Protein AF-A0A7C3VEF8-F1 (afdb_monomer)

Solvent-accessible surface area (backbone atoms only — not comparable to full-atom values): 11828 Å² total; per-residue (Å²): 108,75,68,55,57,49,52,70,58,58,68,42,79,54,63,68,60,53,25,54,52,27,56,77,71,70,40,66,62,45,80,49,62,40,80,77,42,79,51,74,49,79,49,73,51,82,49,105,64,39,42,39,45,33,40,38,15,41,20,32,33,41,37,33,32,29,31,25,88,79,65,41,75,78,43,76,54,70,12,70,10,73,28,77,49,79,39,52,38,42,88,89,49,60,62,87,70,73,89,68,85,58,35,54,61,50,3,42,50,42,9,51,51,51,34,52,53,51,48,52,64,52,55,73,68,52,82,66,70,40,40,27,65,38,55,60,92,60,38,34,31,29,67,39,7,56,79,68,74,49,51,71,71,42,52,27,37,27,28,41,67,52,60,74,36,59,42,90,87,78,68,43,73,80,45,57,42,71,44,78,23,32,33,28,30,27,72,43,65,47,78,86,84,24,52,21,19,32,25,37,56,77,41,77,78,47,87,74,47,60,69,16,37,32,27,70,51,129

Radius of gyration: 25.77 Å; Cα contacts (8 Å, |Δi|>4): 467; chains: 1; bounding box: 65×48×69 Å

Nearest PDB structures (foldseek):
  3w1e-assembly1_A  TM=5.561E-01  e=3.338E-09  Vibrio alginolyticus
  6lqh-assembly1_A  TM=5.426E-01  e=4.163E-04  Escherichia coli K-12
  7brm-assembly1_A  TM=5.726E-01  e=1.562E-03  Escherichia coli K-12
  6l7a-assembly1_A  TM=5.415E-01  e=1.650E-03  Escherichia coli O69:H11 str. 08-4661
  3bgh-assembly1_B  TM=5.540E-01  e=1.135E-02  Helicobacter pylori 26695

pLDDT: mean 81.32, std 12.14, range [45.53, 97.19]

Sequence (218 aa):
VMAEQKFQQQGMIDSATAVKLGQILGLEAIVVGAVTEFGVKKEGSDYLITQTKQQVAEVNVDIRVIDVQSGQVILADSGKGVTKSKKASFLGMGTKGGYDETLEGEALRAAIVKFVDNISNQLNKKPWSATIADASGDEIYLNAGSNSNIKEGLKLSCYSQGKEIRDPKSNLIIGYREEYLGDFEVVRYCGDSGDCSVARSISLKQTPRAGDICRLAK

Foldseek 3Di:
DVVVVVVVVVQWDPLLNVLVVCVVVVHQKDKTKHWPDWDKDWDWDDDPFKIKIKIKTKIKMWMFIAGSVQSDGPDTDMFIFIFMDMWMDGPNDTDPDDDDVCRRVRRVVNRVVRVVVVVVVVVVPDFDKWFFQFFDDQKTKTQAFVVNVDDFFFKKWWWAFAAFDADPPPRGRPGGDTDTFAMWTFHAADDDPGRMTMTGGPDGDDGDGGGIMIGGDD

Secondary structure (DSSP, 8-state):
-HHHHHHHHHTS--HHHHHHHHHHHT-SEEEEEEEEEEEEEEEEEEETTEEEEEEEEEEEEEEEEEETTT--EEEEEEEEEEEEEEEEEETTEE------TTHHHHHHHHHHHHHHHHHHHHHTTSPPEEEEEEEETTEEEES--GGGT--TT-EEEEEEEEEEEE-TTT--EEEEEEEEEEEEEEEEESSSSSS-EEEEEEEESS---TT-EEEE--

Mean predicted aligned error: 12.24 Å

Structure (mmCIF, N/CA/C/O backbone):
data_AF-A0A7C3VEF8-F1
#
_entry.id   AF-A0A7C3VEF8-F1
#
loop_
_atom_site.group_PDB
_atom_sit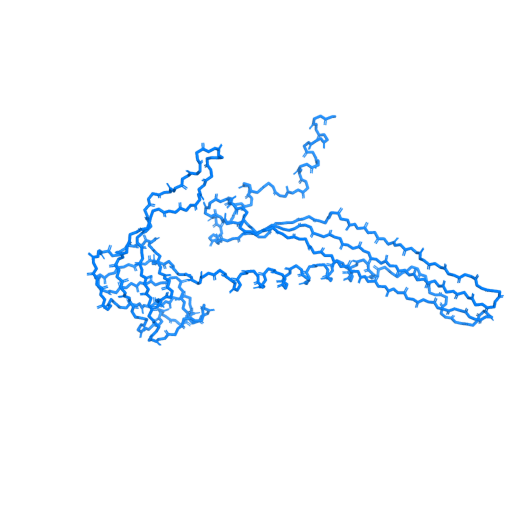e.id
_atom_site.type_symbol
_atom_site.label_atom_id
_atom_site.label_alt_id
_atom_site.label_comp_id
_atom_site.label_asym_id
_atom_site.label_entity_id
_atom_site.label_seq_id
_atom_site.pdbx_PDB_ins_code
_atom_site.Cartn_x
_atom_site.Cartn_y
_atom_site.Cartn_z
_atom_site.occupancy
_atom_site.B_iso_or_equiv
_atom_site.auth_seq_id
_atom_site.auth_comp_id
_atom_site.auth_asym_id
_atom_site.auth_atom_id
_atom_site.pdbx_PDB_model_num
ATOM 1 N N . VAL A 1 1 ? 1.135 29.935 -26.430 1.00 50.66 1 VAL A N 1
ATOM 2 C CA . VAL A 1 1 ? 1.770 30.154 -25.107 1.00 50.66 1 VAL A CA 1
ATOM 3 C C . VAL A 1 1 ? 0.996 29.546 -23.927 1.00 50.66 1 VAL A C 1
ATOM 5 O O . VAL A 1 1 ? 1.414 28.491 -23.477 1.00 50.66 1 VAL A O 1
ATOM 8 N N . MET A 1 2 ? -0.143 30.083 -23.442 1.00 50.28 2 MET A N 1
ATOM 9 C CA . MET A 1 2 ? -0.879 29.443 -22.313 1.00 50.28 2 MET A CA 1
ATOM 10 C C . MET A 1 2 ? -1.493 28.070 -22.654 1.00 50.28 2 MET A C 1
ATOM 12 O O . MET A 1 2 ? -1.578 27.196 -21.795 1.00 50.28 2 MET A O 1
ATOM 16 N N . ALA A 1 3 ? -1.908 27.859 -23.907 1.00 54.12 3 ALA A N 1
ATOM 17 C CA . ALA A 1 3 ? -2.425 26.567 -24.364 1.00 54.12 3 ALA A CA 1
ATOM 18 C C . ALA A 1 3 ? -1.329 25.481 -24.440 1.00 54.12 3 ALA A C 1
ATOM 20 O O . ALA A 1 3 ? -1.607 24.322 -24.157 1.00 54.12 3 ALA A O 1
ATOM 21 N N . GLU A 1 4 ? -0.076 25.855 -24.726 1.00 47.28 4 GLU A N 1
ATOM 22 C CA . GLU A 1 4 ? 1.077 24.935 -24.743 1.00 47.28 4 GLU A CA 1
ATOM 23 C C . GLU A 1 4 ? 1.578 24.610 -23.331 1.00 47.28 4 GLU A C 1
ATOM 25 O O . GLU A 1 4 ? 1.967 23.475 -23.070 1.00 47.28 4 GLU A O 1
ATOM 30 N N . GLN A 1 5 ? 1.484 25.555 -22.386 1.00 51.78 5 GLN A N 1
ATOM 31 C CA . GLN A 1 5 ? 1.729 25.266 -20.967 1.00 51.78 5 GLN A CA 1
ATOM 32 C C . GLN A 1 5 ? 0.684 24.302 -20.390 1.00 51.78 5 GLN A C 1
ATOM 34 O O . GLN A 1 5 ? 1.032 23.414 -19.613 1.00 51.78 5 GLN A O 1
ATOM 39 N N . LYS A 1 6 ? -0.582 24.417 -20.816 1.00 46.50 6 LYS A N 1
ATOM 40 C CA . LYS A 1 6 ? -1.618 23.422 -20.497 1.00 46.50 6 LYS A CA 1
ATOM 41 C C . LYS A 1 6 ? -1.335 22.066 -21.140 1.00 46.50 6 LYS A C 1
ATOM 43 O O . LYS A 1 6 ? -1.581 21.054 -20.501 1.00 46.50 6 LYS A O 1
ATOM 48 N N . PHE A 1 7 ? -0.780 22.031 -22.350 1.00 46.22 7 PHE A N 1
ATOM 49 C CA . PHE A 1 7 ? -0.461 20.780 -23.040 1.00 46.22 7 PHE A CA 1
ATOM 50 C C . PHE A 1 7 ? 0.696 20.014 -22.372 1.00 46.22 7 PHE A C 1
ATOM 52 O O . PHE A 1 7 ? 0.623 18.797 -22.234 1.00 46.22 7 PHE A O 1
ATOM 59 N N . GLN A 1 8 ? 1.712 20.717 -21.849 1.00 52.06 8 GLN A N 1
ATOM 60 C CA . GLN A 1 8 ? 2.758 20.092 -21.021 1.00 52.06 8 GLN A CA 1
ATOM 61 C C . GLN A 1 8 ? 2.223 19.554 -19.680 1.00 52.06 8 GLN A C 1
ATOM 63 O O . GLN A 1 8 ? 2.750 18.573 -19.166 1.00 52.06 8 GLN A O 1
ATOM 68 N N . GLN A 1 9 ? 1.155 20.146 -19.133 1.00 50.88 9 GLN A N 1
ATOM 69 C CA . GLN A 1 9 ? 0.473 19.638 -17.933 1.00 50.88 9 GLN A CA 1
ATOM 70 C C . GLN A 1 9 ? -0.528 18.502 -18.226 1.00 50.88 9 GLN A C 1
ATOM 72 O O . GLN A 1 9 ? -0.837 17.730 -17.326 1.00 50.88 9 GLN A O 1
ATOM 77 N N . GLN A 1 10 ? -1.017 18.371 -19.464 1.00 46.16 10 GLN A N 1
ATOM 78 C CA . GLN A 1 10 ? -2.036 17.390 -19.879 1.00 46.16 10 GLN A CA 1
ATOM 79 C C . GLN A 1 10 ? -1.488 15.990 -20.190 1.00 46.16 10 GLN A C 1
ATOM 81 O O . GLN A 1 10 ? -2.270 15.051 -20.313 1.00 46.16 10 GLN A O 1
ATOM 86 N N . GLY A 1 11 ? -0.164 15.829 -20.303 1.00 45.53 11 GLY A N 1
ATOM 87 C CA . GLY A 1 11 ? 0.472 14.509 -20.425 1.00 45.53 11 GLY A CA 1
ATOM 88 C C . GLY A 1 11 ? 0.417 13.678 -19.136 1.00 45.53 11 GLY A C 1
ATOM 89 O O . GLY A 1 11 ? 0.664 12.476 -19.163 1.00 45.53 11 GLY A O 1
ATOM 90 N N . MET A 1 12 ? 0.065 14.306 -18.012 1.00 53.81 12 MET A N 1
ATOM 91 C CA . MET A 1 12 ? -0.334 13.624 -16.790 1.00 53.81 12 MET A CA 1
ATOM 92 C C . MET A 1 12 ? -1.859 13.584 -16.775 1.00 53.81 12 MET A C 1
ATOM 94 O O . MET A 1 12 ? -2.502 14.625 -16.895 1.00 53.81 12 MET A O 1
ATOM 98 N N . ILE A 1 13 ? -2.449 12.398 -16.618 1.00 58.38 13 ILE A N 1
ATOM 99 C CA . ILE A 1 13 ? -3.854 12.298 -16.211 1.00 58.38 13 ILE A CA 1
ATOM 100 C C . ILE A 1 13 ? -4.014 13.221 -15.001 1.00 58.38 13 ILE A C 1
ATOM 102 O O . ILE A 1 13 ? -3.273 13.074 -14.028 1.00 58.38 13 ILE A O 1
ATOM 106 N N . ASP A 1 14 ? -4.926 14.193 -15.088 1.00 68.44 14 ASP A N 1
ATOM 107 C CA . ASP A 1 14 ? -5.214 15.098 -13.981 1.00 68.44 14 ASP A CA 1
ATOM 108 C C . ASP A 1 14 ? -5.519 14.250 -12.743 1.00 68.44 14 ASP A C 1
ATOM 110 O O . ASP A 1 14 ? -6.489 13.488 -12.722 1.00 68.44 14 ASP A O 1
ATOM 114 N N . SER A 1 15 ? -4.653 14.343 -11.733 1.00 66.75 15 SER A N 1
ATOM 115 C CA . SER A 1 15 ? -4.736 13.543 -10.514 1.00 66.75 15 SER A CA 1
ATOM 116 C C . SER A 1 15 ? -6.124 13.620 -9.881 1.00 66.75 15 SER A C 1
ATOM 118 O O . SER A 1 15 ? -6.596 12.626 -9.340 1.00 66.75 15 SER A O 1
ATOM 120 N N . ALA A 1 16 ? -6.818 14.758 -10.001 1.00 71.88 16 ALA A N 1
ATOM 121 C CA . ALA A 1 16 ? -8.182 14.909 -9.504 1.00 71.88 16 ALA A CA 1
ATOM 122 C C . ALA A 1 16 ? -9.195 14.051 -10.284 1.00 71.88 16 ALA A C 1
ATOM 124 O O . ALA A 1 16 ? -10.090 13.445 -9.693 1.00 71.88 16 ALA A O 1
ATOM 125 N N . THR A 1 17 ? -9.033 13.945 -11.603 1.00 78.31 17 THR A N 1
ATOM 126 C CA . THR A 1 17 ? -9.839 13.058 -12.450 1.00 78.31 17 THR A CA 1
ATOM 127 C C . THR A 1 17 ? -9.560 11.588 -12.136 1.00 78.31 17 THR A C 1
ATOM 129 O O . THR A 1 17 ? -10.504 10.811 -11.985 1.00 78.31 17 THR A O 1
ATOM 132 N N . ALA A 1 18 ? -8.287 11.212 -11.970 1.00 75.56 18 ALA A N 1
ATOM 133 C CA . ALA A 1 18 ? -7.907 9.861 -11.558 1.00 75.56 18 ALA A CA 1
ATOM 134 C C . ALA A 1 18 ? -8.536 9.502 -10.204 1.00 75.56 18 ALA A C 1
ATOM 136 O O . ALA A 1 18 ? -9.234 8.500 -10.105 1.00 75.56 18 ALA A O 1
ATOM 137 N N . VAL A 1 19 ? -8.382 10.360 -9.193 1.00 77.31 19 VAL A N 1
ATOM 138 C CA . VAL A 1 19 ? -8.973 10.178 -7.858 1.00 77.31 19 VAL A CA 1
ATOM 139 C C . VAL A 1 19 ? -10.487 9.993 -7.938 1.00 77.31 19 VAL A C 1
ATOM 141 O O . VAL A 1 19 ? -11.019 9.052 -7.357 1.00 77.31 19 VAL A O 1
ATOM 144 N N . LYS A 1 20 ? -11.192 10.818 -8.719 1.00 77.81 20 LYS A N 1
ATOM 145 C CA . LYS A 1 20 ? -12.646 10.693 -8.884 1.00 77.81 20 LYS A CA 1
ATOM 146 C C . LYS A 1 20 ? -13.054 9.357 -9.515 1.00 77.81 20 LYS A C 1
ATOM 148 O O . LYS A 1 20 ? -14.025 8.747 -9.075 1.00 77.81 20 LYS A O 1
ATOM 153 N N . LEU A 1 21 ? -12.314 8.891 -10.523 1.00 81.56 21 LEU A N 1
ATOM 154 C CA . LEU A 1 21 ? -12.526 7.564 -11.112 1.00 81.56 21 LEU A CA 1
ATOM 155 C C . LEU A 1 21 ? -12.233 6.450 -10.100 1.00 81.56 21 LEU A C 1
ATOM 157 O O . LEU A 1 21 ? -13.000 5.496 -10.015 1.00 81.56 21 LEU A O 1
ATOM 161 N N . GLY A 1 22 ? -11.183 6.600 -9.293 1.00 80.00 22 GLY A N 1
ATOM 162 C CA . GLY A 1 22 ? -10.858 5.677 -8.207 1.00 80.00 22 GLY A CA 1
ATOM 163 C C . GLY A 1 22 ? -11.985 5.541 -7.198 1.00 80.00 22 GLY A C 1
ATOM 164 O O . GLY A 1 22 ? -12.339 4.425 -6.840 1.00 80.00 22 GLY A O 1
ATOM 165 N N . GLN A 1 23 ? -12.596 6.657 -6.799 1.00 78.75 23 GLN A N 1
ATOM 166 C CA . GLN A 1 23 ? -13.721 6.659 -5.861 1.00 78.75 23 GLN A CA 1
ATOM 167 C C . GLN A 1 23 ? -14.932 5.912 -6.429 1.00 78.75 23 GLN A C 1
ATOM 169 O O . GLN A 1 23 ? -15.564 5.141 -5.714 1.00 78.75 23 GLN A O 1
ATOM 174 N N . ILE A 1 24 ? -15.232 6.095 -7.721 1.00 80.56 24 ILE A N 1
ATOM 175 C CA . ILE A 1 24 ? -16.331 5.388 -8.403 1.00 80.56 24 ILE A CA 1
ATOM 176 C C . ILE A 1 24 ? -16.065 3.879 -8.467 1.00 80.56 24 ILE A C 1
ATOM 178 O O . ILE A 1 24 ? -16.991 3.085 -8.325 1.00 80.56 24 ILE A O 1
ATOM 182 N N . LEU A 1 25 ? -14.809 3.486 -8.681 1.00 77.94 25 LEU A N 1
ATOM 183 C CA . LEU A 1 25 ? -14.389 2.087 -8.773 1.00 77.94 25 LEU A CA 1
ATOM 184 C C . LEU A 1 25 ? -14.111 1.439 -7.405 1.00 77.94 25 LEU A C 1
ATOM 186 O O . LEU A 1 25 ? -13.808 0.250 -7.362 1.00 77.94 25 LEU A O 1
ATOM 190 N N . GLY A 1 26 ? -14.197 2.195 -6.305 1.00 72.62 26 GLY A N 1
ATOM 191 C CA . GLY A 1 26 ? -13.894 1.702 -4.959 1.00 72.62 26 GLY A CA 1
ATOM 192 C C . GLY A 1 26 ? -12.413 1.379 -4.731 1.00 72.62 26 GLY A C 1
ATOM 193 O O . GLY A 1 26 ? -12.098 0.502 -3.933 1.00 72.62 26 GLY A O 1
ATOM 194 N N . LEU A 1 27 ? -11.498 2.047 -5.441 1.00 80.31 27 LEU A N 1
ATOM 195 C CA . LEU A 1 27 ? -10.054 1.862 -5.278 1.00 80.31 27 LEU A CA 1
ATOM 196 C C . LEU A 1 27 ? -9.530 2.646 -4.070 1.00 80.31 27 LEU A C 1
ATOM 198 O O . LEU A 1 27 ? -9.953 3.772 -3.824 1.00 80.31 27 LEU A O 1
ATOM 202 N N . GLU A 1 28 ? -8.541 2.093 -3.371 1.00 75.19 28 GLU A N 1
ATOM 203 C CA . GLU A 1 28 ? -7.849 2.786 -2.272 1.00 75.19 28 GLU A CA 1
ATOM 204 C C . GLU A 1 28 ? -6.700 3.674 -2.777 1.00 75.19 28 GLU A C 1
ATOM 206 O O . GLU A 1 28 ? -6.433 4.745 -2.229 1.00 75.19 28 GLU A O 1
ATOM 211 N N . ALA A 1 29 ? -6.036 3.260 -3.859 1.00 83.25 29 ALA A N 1
ATOM 212 C CA . ALA A 1 29 ? -4.923 3.983 -4.458 1.00 83.25 29 ALA A CA 1
ATOM 213 C C . ALA A 1 29 ? -4.903 3.844 -5.987 1.00 83.25 29 ALA A C 1
ATOM 215 O O . ALA A 1 29 ? -5.354 2.843 -6.543 1.00 83.25 29 ALA A O 1
ATOM 216 N N . ILE A 1 30 ? -4.336 4.839 -6.670 1.00 86.25 30 ILE A N 1
ATOM 217 C CA . ILE A 1 30 ? -4.099 4.828 -8.117 1.00 86.25 30 ILE A CA 1
ATOM 218 C C . ILE A 1 30 ? -2.631 5.110 -8.395 1.00 86.25 30 ILE A C 1
ATOM 220 O O . ILE A 1 30 ? -2.037 6.013 -7.813 1.00 86.25 30 ILE A O 1
ATOM 224 N N . VAL A 1 31 ? -2.063 4.367 -9.340 1.00 85.81 31 VAL A N 1
ATOM 225 C CA . VAL A 1 31 ? -0.726 4.622 -9.871 1.00 85.81 31 VAL A CA 1
ATOM 226 C C . VAL A 1 31 ? -0.850 5.437 -11.158 1.00 85.81 31 VAL A C 1
ATOM 228 O O . VAL A 1 31 ? -1.478 4.993 -12.117 1.00 85.81 31 VAL A O 1
ATOM 231 N N . VAL A 1 32 ? -0.249 6.625 -11.186 1.00 86.00 32 VAL A N 1
ATOM 232 C CA . VAL A 1 32 ? -0.159 7.491 -12.371 1.00 86.00 32 VAL A CA 1
ATOM 233 C C . VAL A 1 32 ? 1.298 7.787 -12.682 1.00 86.00 32 VAL A C 1
ATOM 235 O O . VAL A 1 32 ? 2.099 7.981 -11.775 1.00 86.00 32 VAL A O 1
ATOM 238 N N . GLY A 1 33 ? 1.665 7.867 -13.954 1.00 83.88 33 GLY A N 1
ATOM 239 C CA . GLY A 1 33 ? 3.038 8.172 -14.333 1.00 83.88 33 GLY A CA 1
ATOM 240 C C . GLY A 1 33 ? 3.168 8.632 -15.771 1.00 83.88 33 GLY A C 1
ATOM 241 O O . GLY A 1 33 ? 2.200 8.604 -16.531 1.00 83.88 33 GLY A O 1
ATOM 242 N N . ALA A 1 34 ? 4.371 9.063 -16.124 1.00 87.06 34 ALA A N 1
ATOM 243 C CA . ALA A 1 34 ? 4.716 9.512 -17.461 1.00 87.06 34 ALA A CA 1
ATOM 244 C C . ALA A 1 34 ? 6.131 9.058 -17.823 1.00 87.06 34 ALA A C 1
ATOM 246 O O . ALA A 1 34 ? 7.032 9.046 -16.984 1.00 87.06 34 ALA A O 1
ATOM 247 N N . VAL A 1 35 ? 6.329 8.709 -19.094 1.00 86.56 35 VAL A N 1
ATOM 248 C CA . VAL A 1 35 ? 7.668 8.497 -19.651 1.00 86.56 35 VAL A CA 1
ATOM 249 C C . VAL A 1 35 ? 8.305 9.872 -19.833 1.00 86.56 35 VAL A C 1
ATOM 251 O O . VAL A 1 35 ? 7.810 10.677 -20.622 1.00 86.56 35 VAL A O 1
ATOM 254 N N . THR A 1 36 ? 9.362 10.157 -19.077 1.00 84.75 36 THR A N 1
ATOM 255 C CA . THR A 1 36 ? 10.027 11.468 -19.060 1.00 84.75 36 THR A CA 1
ATOM 256 C C . THR A 1 36 ? 11.252 11.520 -19.951 1.00 84.75 36 THR A C 1
ATOM 258 O O . THR A 1 36 ? 11.544 12.570 -20.520 1.00 84.75 36 THR A O 1
ATOM 261 N N . GLU A 1 37 ? 11.921 10.386 -20.155 1.00 84.12 37 GLU A N 1
ATOM 262 C CA . GLU A 1 37 ? 12.990 10.269 -21.141 1.00 84.12 37 GLU A CA 1
ATOM 263 C C . GLU A 1 37 ? 12.846 8.980 -21.936 1.00 84.12 37 GLU A C 1
ATOM 265 O O . GLU A 1 37 ? 12.532 7.920 -21.394 1.00 84.12 37 GLU A O 1
ATOM 270 N N . PHE A 1 38 ? 13.099 9.081 -23.237 1.00 85.31 38 PHE A N 1
ATOM 271 C CA . PHE A 1 38 ? 13.058 7.966 -24.167 1.00 85.31 38 PHE A CA 1
ATOM 272 C C . PHE A 1 38 ? 14.073 8.222 -25.279 1.00 85.31 38 PHE A C 1
ATOM 274 O O . PHE A 1 38 ? 13.955 9.205 -26.015 1.00 85.31 38 PHE A O 1
ATOM 281 N N . GLY A 1 39 ? 15.087 7.367 -25.407 1.00 82.31 39 GLY A N 1
ATOM 282 C CA . GLY A 1 39 ? 16.069 7.534 -26.472 1.00 82.31 39 GLY A CA 1
ATOM 283 C C . GLY A 1 39 ? 17.024 6.364 -26.649 1.00 82.31 39 GLY A C 1
ATOM 284 O O . GLY A 1 39 ? 17.263 5.578 -25.735 1.00 82.31 39 GLY A O 1
ATOM 285 N N . VAL A 1 40 ? 17.613 6.289 -27.843 1.00 82.25 40 VAL A N 1
ATOM 286 C CA . VAL A 1 40 ? 18.649 5.309 -28.185 1.00 82.25 40 VAL A CA 1
ATOM 287 C C . VAL A 1 40 ? 19.935 6.026 -28.571 1.00 82.25 40 VAL A C 1
ATOM 289 O O . VAL A 1 40 ? 19.979 6.806 -29.522 1.00 82.25 40 VAL A O 1
ATOM 292 N N . LYS A 1 41 ? 21.010 5.735 -27.841 1.00 81.69 41 LYS A N 1
ATOM 293 C CA . LYS A 1 41 ? 22.368 6.207 -28.116 1.00 81.69 41 LYS A CA 1
ATOM 294 C C . LYS A 1 41 ? 23.120 5.136 -28.898 1.00 81.69 41 LYS A C 1
ATOM 296 O O . LYS A 1 41 ? 23.044 3.953 -28.577 1.00 81.69 41 LYS A O 1
ATOM 301 N N . LYS A 1 42 ? 23.859 5.539 -29.931 1.00 77.81 42 LYS A N 1
ATOM 302 C CA . LYS A 1 42 ? 24.751 4.649 -30.687 1.00 77.81 42 LYS A CA 1
ATOM 303 C C . LYS A 1 42 ? 26.189 4.998 -30.326 1.00 77.81 42 LYS A C 1
ATOM 305 O O . LYS A 1 42 ? 26.655 6.086 -30.639 1.00 77.81 42 LYS A O 1
ATOM 310 N N . GLU A 1 43 ? 26.874 4.076 -29.674 1.00 78.81 43 GLU A N 1
ATOM 311 C CA . GLU A 1 43 ? 28.290 4.164 -29.333 1.00 78.81 43 GLU A CA 1
ATOM 312 C C . GLU A 1 43 ? 29.077 3.259 -30.284 1.00 78.81 43 GLU A C 1
ATOM 314 O O . GLU A 1 43 ? 28.664 2.138 -30.575 1.00 78.81 43 GLU A O 1
ATOM 319 N N . GLY A 1 44 ? 30.202 3.728 -30.813 1.00 73.88 44 GLY A N 1
ATOM 320 C CA . GLY A 1 44 ? 31.010 2.950 -31.748 1.00 73.88 44 GLY A CA 1
ATOM 321 C C . GLY A 1 44 ? 32.496 3.171 -31.533 1.00 73.88 44 GLY A C 1
ATOM 322 O O . GLY A 1 44 ? 32.910 4.240 -31.093 1.00 73.88 44 GLY A O 1
ATOM 323 N N . SER A 1 45 ? 33.291 2.152 -31.845 1.00 69.94 45 SER A N 1
ATOM 324 C CA . SER A 1 45 ? 34.746 2.261 -31.923 1.00 69.94 45 SER A CA 1
ATOM 325 C C . SER A 1 45 ? 35.215 1.605 -33.214 1.00 69.94 45 SER A C 1
ATOM 327 O O . SER A 1 45 ? 34.898 0.438 -33.469 1.00 69.94 45 SER A O 1
ATOM 329 N N . ASP A 1 46 ? 35.944 2.383 -34.012 1.00 64.44 46 ASP A N 1
ATOM 330 C CA . ASP A 1 46 ? 36.600 1.940 -35.236 1.00 64.44 46 ASP A CA 1
ATOM 331 C C . ASP A 1 46 ? 38.109 1.862 -34.980 1.00 64.44 46 ASP A C 1
ATOM 333 O O . ASP A 1 46 ? 38.784 2.876 -34.804 1.00 64.44 46 ASP A O 1
ATOM 337 N N . TYR A 1 47 ? 38.632 0.640 -34.950 1.00 63.12 47 TYR A N 1
ATOM 338 C CA . TYR A 1 47 ? 40.061 0.348 -35.013 1.00 63.12 47 TYR A CA 1
ATOM 339 C C . TYR A 1 47 ? 40.399 -0.179 -36.412 1.00 63.12 47 TYR A C 1
ATOM 341 O O . TYR A 1 47 ? 39.550 -0.750 -37.090 1.00 63.12 47 TYR A O 1
ATOM 349 N N . LEU A 1 48 ? 41.661 -0.042 -36.835 1.00 65.56 48 LEU A N 1
ATOM 350 C CA . LEU A 1 48 ? 42.130 -0.318 -38.207 1.00 65.56 48 LEU A CA 1
ATOM 351 C C . LEU A 1 48 ? 41.680 -1.678 -38.796 1.00 65.56 48 LEU A C 1
ATOM 353 O O . LEU A 1 48 ? 41.575 -1.816 -40.010 1.00 65.56 48 LEU A O 1
ATOM 357 N N . ILE A 1 49 ? 41.403 -2.673 -37.945 1.00 70.50 49 ILE A N 1
ATOM 358 C CA . ILE A 1 49 ? 40.964 -4.026 -38.328 1.00 70.50 49 ILE A CA 1
ATOM 359 C C . ILE A 1 49 ? 39.659 -4.487 -37.646 1.00 70.50 49 ILE A C 1
ATOM 361 O O . ILE A 1 49 ? 39.154 -5.563 -37.971 1.00 70.50 49 ILE A O 1
ATOM 365 N N . THR A 1 50 ? 39.097 -3.711 -36.708 1.00 67.00 50 THR A N 1
ATOM 366 C CA . THR A 1 50 ? 37.895 -4.090 -35.941 1.00 67.00 50 THR A CA 1
ATOM 367 C C . THR A 1 50 ? 36.890 -2.940 -35.891 1.00 67.00 50 THR A C 1
ATOM 369 O O . THR A 1 50 ? 37.254 -1.796 -35.632 1.00 67.00 50 THR A O 1
ATOM 372 N N . GLN A 1 51 ? 35.608 -3.240 -36.108 1.00 72.62 51 GLN A N 1
ATOM 373 C CA . GLN A 1 51 ? 34.527 -2.276 -35.886 1.00 72.6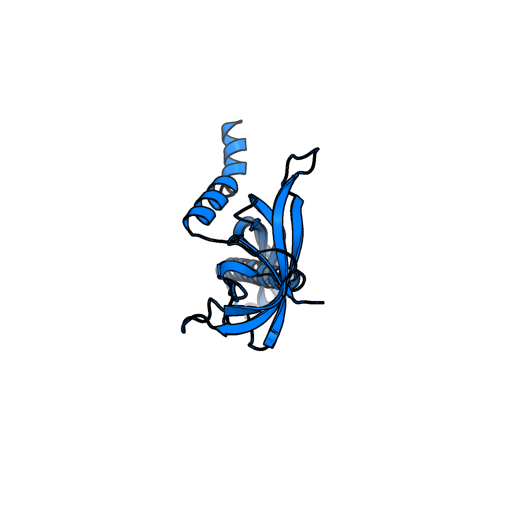2 51 GLN A CA 1
ATOM 374 C C . GLN A 1 51 ? 33.574 -2.824 -34.832 1.00 72.62 51 GLN A C 1
ATOM 376 O O . GLN A 1 51 ? 33.066 -3.944 -34.956 1.00 72.62 51 GLN A O 1
ATOM 381 N N . THR A 1 52 ? 33.314 -2.028 -33.799 1.00 73.88 52 THR A N 1
ATOM 382 C CA . THR A 1 52 ? 32.308 -2.336 -32.780 1.00 73.88 52 THR A CA 1
ATOM 383 C C . THR A 1 52 ? 31.224 -1.273 -32.809 1.00 73.88 52 THR A C 1
ATOM 385 O O . THR A 1 52 ? 31.522 -0.084 -32.740 1.00 73.88 52 THR A O 1
ATOM 388 N N . LYS A 1 53 ? 29.962 -1.703 -32.868 1.00 76.75 53 LYS A N 1
ATOM 389 C CA . LYS A 1 53 ? 28.786 -0.842 -32.709 1.00 76.75 53 LYS A CA 1
ATOM 390 C C . LYS A 1 53 ? 27.978 -1.316 -31.507 1.00 76.75 53 LYS A C 1
ATOM 392 O O . LYS A 1 53 ? 27.608 -2.483 -31.423 1.00 76.75 53 LYS A O 1
ATOM 397 N N . GLN A 1 54 ? 27.694 -0.406 -30.594 1.00 80.00 54 GLN A N 1
ATOM 398 C CA . GLN A 1 54 ? 26.867 -0.602 -29.415 1.00 80.00 54 GLN A CA 1
ATOM 399 C C . GLN A 1 54 ? 25.665 0.340 -29.501 1.00 80.00 54 GLN A C 1
ATOM 401 O O . GLN A 1 54 ? 25.808 1.531 -29.753 1.00 80.00 54 GLN A O 1
ATOM 406 N N . GLN A 1 55 ? 24.465 -0.192 -29.324 1.00 80.06 55 GLN A N 1
ATOM 407 C CA . GLN A 1 55 ? 23.237 0.585 -29.191 1.00 80.06 55 GLN A CA 1
ATOM 408 C C . GLN A 1 55 ? 22.808 0.508 -27.728 1.00 80.06 55 GLN A C 1
ATOM 410 O O . GLN A 1 55 ? 22.794 -0.579 -27.154 1.00 80.06 55 GLN A O 1
ATOM 415 N N . VAL A 1 56 ? 22.512 1.651 -27.122 1.00 84.94 56 VAL A N 1
ATOM 416 C CA . VAL A 1 56 ? 22.091 1.787 -25.727 1.00 84.94 56 VAL A CA 1
ATOM 417 C C . VAL A 1 56 ? 20.742 2.490 -25.727 1.00 84.94 56 VAL A C 1
ATOM 419 O O . VAL A 1 56 ? 20.680 3.687 -25.995 1.00 84.94 56 VAL A O 1
ATOM 422 N N . ALA A 1 57 ? 19.671 1.754 -25.452 1.00 87.44 57 ALA A N 1
ATOM 423 C CA . ALA A 1 57 ? 18.356 2.329 -25.211 1.00 87.44 57 ALA A CA 1
ATOM 424 C C . ALA A 1 57 ? 18.217 2.693 -23.734 1.00 87.44 57 ALA A C 1
ATOM 426 O O . ALA A 1 57 ? 18.591 1.917 -22.852 1.00 87.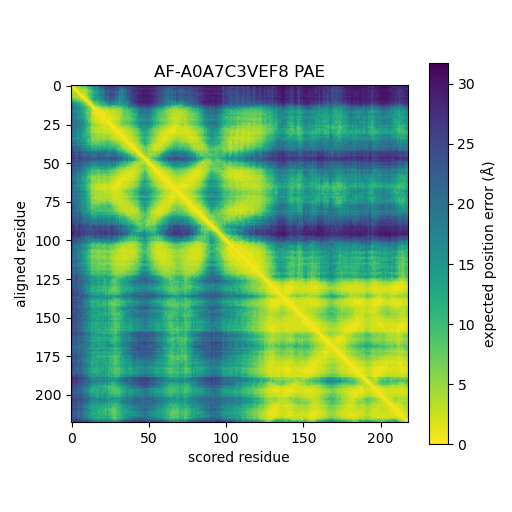44 57 ALA A O 1
ATOM 427 N N . GLU A 1 58 ? 17.690 3.882 -23.476 1.00 88.94 58 GLU A N 1
ATOM 428 C CA . GLU A 1 58 ? 17.514 4.454 -22.150 1.00 88.94 58 GLU A CA 1
ATOM 429 C C . GLU A 1 58 ? 16.100 5.025 -22.045 1.00 88.94 58 GLU A C 1
ATOM 431 O O . GLU A 1 58 ? 15.666 5.808 -22.895 1.00 88.94 58 GLU A O 1
ATOM 436 N N . VAL A 1 59 ? 15.380 4.599 -21.009 1.00 90.44 59 VAL A N 1
ATOM 437 C CA . VAL A 1 59 ? 14.023 5.056 -20.713 1.00 90.44 59 VAL A CA 1
ATOM 438 C C . VAL A 1 59 ? 13.934 5.420 -19.239 1.00 90.44 59 VAL A C 1
ATOM 440 O O . VAL A 1 59 ? 14.315 4.622 -18.380 1.00 90.44 59 VAL A O 1
ATOM 443 N N . ASN A 1 60 ? 13.403 6.608 -18.958 1.00 87.94 60 ASN A N 1
ATOM 444 C CA . ASN A 1 60 ? 13.058 7.046 -17.612 1.00 87.94 60 ASN A CA 1
ATOM 445 C C . ASN A 1 60 ? 11.549 7.258 -17.513 1.00 87.94 60 ASN A C 1
ATOM 447 O O . ASN A 1 60 ? 10.930 7.854 -18.397 1.00 87.94 60 ASN A O 1
ATOM 451 N N . VAL A 1 61 ? 10.960 6.738 -16.441 1.00 87.12 61 VAL A N 1
ATOM 452 C CA . VAL A 1 61 ? 9.532 6.854 -16.150 1.00 87.12 61 VAL A CA 1
ATOM 453 C C . VAL A 1 61 ? 9.374 7.421 -14.752 1.00 87.12 61 VAL A C 1
ATOM 455 O O . VAL A 1 61 ? 9.882 6.841 -13.795 1.00 87.12 61 VAL A O 1
ATOM 458 N N . ASP A 1 62 ? 8.639 8.519 -14.633 1.00 86.06 62 ASP A N 1
ATOM 459 C CA . ASP A 1 62 ? 8.284 9.110 -13.347 1.00 86.06 62 ASP A CA 1
ATOM 460 C C . ASP A 1 62 ? 6.885 8.658 -12.966 1.00 86.06 62 ASP A C 1
ATOM 462 O O . ASP A 1 62 ? 5.946 8.780 -13.758 1.00 86.06 62 ASP A O 1
ATOM 466 N N . ILE A 1 63 ? 6.727 8.125 -11.758 1.00 84.88 63 ILE A N 1
ATOM 467 C CA . ILE A 1 63 ? 5.476 7.506 -11.340 1.00 84.88 63 ILE A CA 1
ATOM 468 C C . ILE A 1 63 ? 5.136 7.920 -9.907 1.00 84.88 63 ILE A C 1
ATOM 470 O O . ILE A 1 63 ? 5.994 8.143 -9.053 1.00 84.88 63 ILE A O 1
ATOM 474 N N . ARG A 1 64 ? 3.840 8.073 -9.656 1.00 84.94 64 ARG A N 1
ATOM 475 C CA . ARG A 1 64 ? 3.249 8.510 -8.399 1.00 84.94 64 ARG A CA 1
ATOM 476 C C . ARG A 1 64 ? 2.101 7.584 -8.037 1.00 84.94 64 ARG A C 1
ATOM 478 O O . ARG A 1 64 ? 1.265 7.264 -8.876 1.00 84.94 64 ARG A O 1
ATOM 485 N N . VAL A 1 65 ? 2.042 7.192 -6.776 1.00 84.94 65 VAL A N 1
ATOM 486 C CA . VAL A 1 65 ? 0.897 6.509 -6.181 1.00 84.94 65 VAL A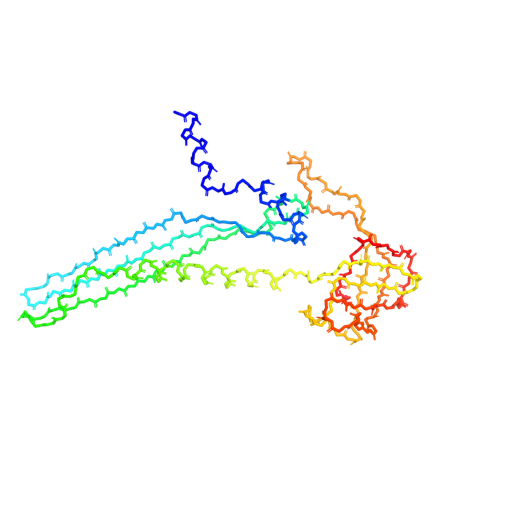 CA 1
ATOM 487 C C . VAL A 1 65 ? 0.100 7.542 -5.410 1.00 84.94 65 VAL A C 1
ATOM 489 O O . VAL A 1 65 ? 0.657 8.264 -4.582 1.00 84.94 65 VAL A O 1
ATOM 492 N N . ILE A 1 66 ? -1.189 7.622 -5.701 1.00 82.94 66 ILE A N 1
ATOM 493 C CA . ILE A 1 66 ? -2.111 8.601 -5.145 1.00 82.94 66 ILE A CA 1
ATOM 494 C C . ILE A 1 66 ? -3.164 7.859 -4.335 1.00 82.94 66 ILE A C 1
ATOM 496 O O . ILE A 1 66 ? -3.816 6.960 -4.857 1.00 82.94 66 ILE A O 1
ATOM 500 N N . ASP A 1 67 ? -3.328 8.242 -3.077 1.00 79.31 67 ASP A N 1
ATOM 501 C CA . ASP A 1 67 ? -4.417 7.786 -2.223 1.00 79.31 67 ASP A CA 1
ATOM 502 C C . ASP A 1 67 ? -5.735 8.417 -2.684 1.00 79.31 67 ASP A C 1
ATOM 504 O O . ASP A 1 67 ? -5.844 9.633 -2.849 1.00 79.31 67 ASP A O 1
ATOM 508 N N . VAL A 1 68 ? -6.733 7.578 -2.941 1.00 80.81 68 VAL A N 1
ATOM 509 C CA . VAL A 1 68 ? -7.999 7.982 -3.566 1.00 80.81 68 VAL A CA 1
ATOM 510 C C . VAL A 1 68 ? -8.929 8.699 -2.579 1.00 80.81 68 VAL A C 1
ATOM 512 O O . VAL A 1 68 ? -9.769 9.504 -2.988 1.00 80.81 68 VAL A O 1
ATOM 515 N N . GLN A 1 69 ? -8.784 8.452 -1.277 1.00 72.56 69 GLN A N 1
ATOM 516 C CA . GLN A 1 69 ? -9.607 9.111 -0.260 1.00 72.56 69 GLN A CA 1
ATOM 517 C C . GLN A 1 69 ? -9.156 10.557 -0.035 1.00 72.56 69 GLN A C 1
ATOM 519 O O . GLN A 1 69 ? -9.971 11.477 -0.021 1.00 72.56 69 GLN A O 1
ATOM 524 N N . SER A 1 70 ? -7.847 10.765 0.098 1.00 72.75 70 SER A N 1
ATOM 525 C CA . SER A 1 70 ? -7.237 12.061 0.412 1.00 72.75 70 SER A CA 1
ATOM 526 C C . SER A 1 70 ? -6.777 12.851 -0.817 1.00 72.75 70 SER A C 1
ATOM 528 O O . SER A 1 70 ? -6.529 14.055 -0.714 1.00 72.75 70 SER A O 1
ATOM 530 N N . GLY A 1 71 ? -6.624 12.189 -1.967 1.00 73.44 71 GLY A N 1
ATOM 531 C CA . GLY A 1 71 ? -6.054 12.756 -3.191 1.00 73.44 71 GLY A CA 1
ATOM 532 C C . GLY A 1 71 ? -4.544 13.004 -3.127 1.00 73.44 71 GLY A C 1
ATOM 533 O O . GLY A 1 71 ? -4.002 13.708 -3.980 1.00 73.44 71 GLY A O 1
ATOM 534 N N . GLN A 1 72 ? -3.852 12.474 -2.116 1.00 73.25 72 GLN A N 1
ATOM 535 C CA . GLN A 1 72 ? -2.437 12.758 -1.887 1.00 73.25 72 GLN A CA 1
ATOM 536 C C . GLN A 1 72 ? -1.518 11.758 -2.551 1.00 73.25 72 GLN A C 1
ATOM 538 O O . GLN A 1 72 ? -1.781 10.560 -2.572 1.00 73.25 72 GLN A O 1
ATOM 543 N N . VAL A 1 73 ? -0.379 12.259 -3.022 1.00 79.00 73 VAL A N 1
ATOM 544 C CA . VAL A 1 73 ? 0.726 11.411 -3.460 1.00 79.00 73 VAL A CA 1
ATOM 545 C C . VAL A 1 73 ? 1.330 10.740 -2.226 1.00 79.00 73 VAL A C 1
ATOM 547 O O . VAL A 1 73 ? 2.032 11.383 -1.450 1.00 79.00 73 VAL A O 1
ATOM 550 N N . ILE A 1 74 ? 1.046 9.452 -2.047 1.00 77.56 74 ILE A N 1
ATOM 551 C CA . ILE A 1 74 ? 1.591 8.640 -0.950 1.00 77.56 74 ILE A CA 1
ATOM 552 C C . ILE A 1 74 ? 2.985 8.103 -1.264 1.00 77.56 74 ILE A C 1
ATOM 554 O O . ILE A 1 74 ? 3.748 7.801 -0.350 1.00 77.56 74 ILE A O 1
ATOM 558 N N . LEU A 1 75 ? 3.321 7.991 -2.549 1.00 79.00 75 LEU A N 1
ATOM 559 C CA . LEU A 1 75 ? 4.636 7.575 -3.018 1.00 79.00 75 LEU A CA 1
ATOM 560 C C . LEU A 1 75 ? 4.923 8.242 -4.358 1.00 79.00 75 LEU A C 1
ATOM 562 O O . LEU A 1 75 ? 4.057 8.288 -5.226 1.00 79.00 75 LEU A O 1
ATOM 566 N N . ALA A 1 76 ? 6.139 8.740 -4.538 1.00 83.00 76 ALA A N 1
ATOM 567 C CA . ALA A 1 76 ? 6.647 9.179 -5.830 1.00 83.00 76 ALA A CA 1
ATOM 568 C C . ALA A 1 76 ? 8.038 8.590 -6.030 1.00 83.00 76 ALA A C 1
ATOM 570 O O . ALA A 1 76 ? 8.858 8.635 -5.114 1.00 83.00 76 ALA A O 1
ATOM 571 N N . ASP A 1 77 ? 8.287 8.034 -7.208 1.00 83.81 77 ASP A N 1
ATOM 572 C CA . ASP A 1 77 ? 9.580 7.459 -7.555 1.00 83.81 77 ASP A CA 1
ATOM 573 C C . ASP A 1 77 ? 9.816 7.527 -9.068 1.00 83.81 77 ASP A C 1
ATOM 575 O O . ASP A 1 77 ? 8.887 7.770 -9.844 1.00 83.81 77 ASP A O 1
ATOM 579 N N . SER A 1 78 ? 11.059 7.306 -9.489 1.00 82.06 78 SER A N 1
ATOM 580 C CA . SER A 1 78 ? 11.429 7.213 -10.897 1.00 82.06 78 SER A CA 1
ATOM 581 C C . SER A 1 78 ? 12.109 5.882 -11.221 1.00 82.06 78 SER A C 1
ATOM 583 O O . SER A 1 78 ? 13.020 5.400 -10.543 1.00 82.06 78 SER A O 1
ATOM 585 N N . GLY A 1 79 ? 11.638 5.251 -12.292 1.00 83.38 79 GLY A N 1
ATOM 586 C CA . GLY A 1 79 ? 12.176 4.015 -12.838 1.00 83.38 79 GLY A CA 1
ATOM 587 C C . GLY A 1 79 ? 13.086 4.313 -14.020 1.00 83.38 79 GLY A C 1
ATOM 588 O O . GLY A 1 79 ? 12.645 4.890 -15.010 1.00 83.38 79 GLY A O 1
ATOM 589 N N . LYS A 1 80 ? 14.346 3.878 -13.938 1.00 87.06 80 LYS A N 1
ATOM 590 C CA . LYS A 1 80 ? 15.305 3.937 -15.049 1.00 87.06 80 LYS A CA 1
ATOM 591 C C . LYS A 1 80 ? 15.571 2.551 -15.607 1.00 87.06 80 LYS A C 1
ATOM 593 O O . LYS A 1 80 ? 16.073 1.691 -14.878 1.00 87.06 80 LYS A O 1
ATOM 598 N N . GLY A 1 81 ? 15.303 2.371 -16.893 1.00 87.19 81 GLY A N 1
ATOM 599 C CA . GLY A 1 81 ? 15.595 1.159 -17.644 1.00 87.19 81 GLY A CA 1
ATOM 600 C C . GLY A 1 81 ? 16.644 1.412 -18.719 1.00 87.19 81 GLY A C 1
ATOM 601 O O . GLY A 1 81 ? 16.605 2.422 -19.421 1.00 87.19 81 GLY A O 1
ATOM 602 N N . VAL A 1 82 ? 17.616 0.504 -18.820 1.00 85.62 82 VAL A N 1
ATOM 603 C CA . VAL A 1 82 ? 18.710 0.594 -19.792 1.00 85.62 82 VAL A CA 1
ATOM 604 C C . VAL A 1 82 ? 18.918 -0.767 -20.434 1.00 85.62 82 VAL A C 1
ATOM 606 O O . VAL A 1 82 ? 19.210 -1.736 -19.734 1.00 85.62 82 VAL A O 1
ATOM 609 N N . THR A 1 83 ? 18.855 -0.811 -21.760 1.00 84.62 83 THR A N 1
ATOM 610 C CA . THR A 1 83 ? 19.104 -2.020 -22.552 1.00 84.62 83 THR A CA 1
ATOM 611 C C . THR A 1 83 ? 20.221 -1.753 -23.548 1.00 84.62 83 THR A C 1
ATOM 613 O O . THR A 1 83 ? 20.317 -0.666 -24.118 1.00 84.62 83 THR A O 1
ATOM 616 N N . LYS A 1 84 ? 21.110 -2.732 -23.745 1.00 83.62 84 LYS A N 1
ATOM 617 C CA . LYS A 1 84 ? 22.275 -2.602 -24.628 1.00 83.62 84 LYS A CA 1
ATOM 618 C C . LYS A 1 84 ? 22.315 -3.740 -25.641 1.00 83.62 84 LYS A C 1
ATOM 620 O O . LYS A 1 84 ? 22.233 -4.897 -25.249 1.00 83.62 84 LYS A O 1
ATOM 625 N N . SER A 1 85 ? 22.556 -3.422 -26.911 1.00 81.38 85 SER A N 1
ATOM 626 C CA . SER A 1 85 ? 22.877 -4.401 -27.958 1.00 81.38 85 SER A CA 1
ATOM 627 C C . SER A 1 85 ? 24.247 -4.105 -28.547 1.00 81.38 85 SER A C 1
ATOM 629 O O . SER A 1 85 ? 24.535 -2.978 -28.952 1.00 81.38 85 SER A O 1
ATOM 631 N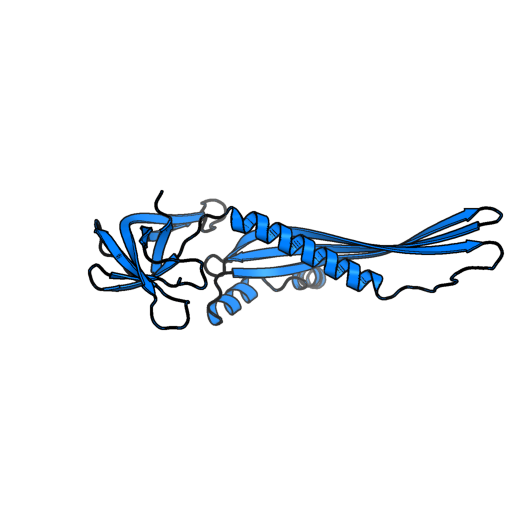 N . LYS A 1 86 ? 25.117 -5.118 -28.578 1.00 76.62 86 LYS A N 1
ATOM 632 C CA . LYS A 1 86 ? 26.496 -5.010 -29.064 1.00 76.62 86 LYS A CA 1
ATOM 633 C C . LYS A 1 86 ? 26.673 -5.864 -30.311 1.00 76.62 86 LYS A C 1
ATOM 635 O O . LYS A 1 86 ? 26.359 -7.049 -30.310 1.00 76.62 86 LYS A O 1
ATOM 640 N N . LYS A 1 87 ? 27.226 -5.265 -31.363 1.00 74.00 87 LYS A N 1
ATOM 641 C CA . LYS A 1 87 ? 27.542 -5.918 -32.635 1.00 74.00 87 LYS A CA 1
ATOM 642 C C . LYS A 1 87 ? 29.012 -5.673 -32.961 1.00 74.00 87 LYS A C 1
ATOM 644 O O . LYS A 1 87 ? 29.496 -4.546 -32.846 1.00 74.00 87 LYS A O 1
ATOM 649 N N . ALA A 1 88 ? 29.725 -6.726 -33.348 1.00 67.56 88 ALA A N 1
ATOM 650 C CA . ALA A 1 88 ? 31.142 -6.665 -33.694 1.00 67.56 88 ALA A CA 1
ATOM 651 C C . ALA A 1 88 ? 31.375 -7.248 -35.090 1.00 67.56 88 ALA A C 1
ATOM 653 O O . ALA A 1 88 ? 30.751 -8.241 -35.475 1.00 67.56 88 ALA A O 1
ATOM 654 N N . SER A 1 89 ? 32.283 -6.631 -35.840 1.00 68.12 89 SER A N 1
ATOM 655 C CA . SER A 1 89 ? 32.739 -7.128 -37.136 1.00 68.12 89 SER A CA 1
ATOM 656 C C . SER A 1 89 ? 34.256 -7.036 -37.254 1.00 68.12 89 SER A C 1
ATOM 658 O O . SER A 1 89 ? 34.860 -6.049 -36.827 1.00 68.12 89 SER A O 1
ATOM 660 N N . PHE A 1 90 ? 34.857 -8.052 -37.868 1.00 70.25 90 PHE A N 1
ATOM 661 C CA . PHE A 1 90 ? 36.293 -8.184 -38.085 1.00 70.25 90 PHE A CA 1
ATOM 662 C C . PHE A 1 90 ? 36.553 -8.533 -39.549 1.00 70.25 90 PHE A C 1
ATOM 664 O O . PHE A 1 90 ? 36.025 -9.528 -40.038 1.00 70.25 90 PHE A O 1
ATOM 671 N N . LEU A 1 91 ? 37.332 -7.711 -40.261 1.00 69.75 91 LEU A N 1
ATOM 672 C CA . LEU A 1 91 ? 37.697 -7.943 -41.671 1.00 69.75 91 LEU A CA 1
ATOM 673 C C . LEU A 1 91 ? 36.504 -8.326 -42.581 1.00 69.75 91 LEU A C 1
ATOM 675 O O . LEU A 1 91 ? 36.593 -9.222 -43.413 1.00 69.75 91 LEU A O 1
ATOM 679 N N . GLY A 1 92 ? 35.352 -7.671 -42.396 1.00 62.97 92 GLY A N 1
ATOM 680 C CA . GLY A 1 92 ? 34.129 -7.938 -43.168 1.00 62.97 92 GLY A CA 1
ATOM 681 C C . GLY A 1 92 ? 33.314 -9.162 -42.722 1.00 62.97 92 GLY A C 1
ATOM 682 O O . GLY A 1 92 ? 32.200 -9.343 -43.215 1.00 62.97 92 GLY A O 1
ATOM 683 N N . MET A 1 93 ? 33.812 -9.942 -41.758 1.00 60.25 93 MET A N 1
ATOM 684 C CA . MET A 1 93 ? 33.170 -11.116 -41.168 1.00 60.25 93 MET A CA 1
ATOM 685 C C . MET A 1 93 ? 32.569 -10.758 -39.796 1.00 60.25 93 MET A C 1
ATOM 687 O O . MET A 1 93 ? 33.246 -10.218 -38.920 1.00 60.25 93 MET A O 1
ATOM 691 N N . GLY A 1 94 ? 31.268 -10.996 -39.610 1.00 60.16 94 GLY A N 1
ATOM 692 C CA . GLY A 1 94 ? 30.542 -10.671 -38.375 1.00 60.16 94 GLY A CA 1
ATOM 693 C C . GLY A 1 94 ? 29.098 -10.234 -38.622 1.00 60.16 94 GLY A C 1
ATOM 694 O O . GLY A 1 94 ? 28.666 -10.043 -39.760 1.00 60.16 94 GLY A O 1
ATOM 695 N N . THR A 1 95 ? 28.328 -10.067 -37.548 1.00 57.22 95 THR A N 1
ATOM 696 C CA . THR A 1 95 ? 26.915 -9.672 -37.621 1.00 57.22 95 THR A CA 1
ATOM 697 C C . THR A 1 95 ? 26.785 -8.199 -38.021 1.00 57.22 95 THR A C 1
ATOM 699 O O . THR A 1 95 ? 26.883 -7.307 -37.176 1.00 57.22 95 THR A O 1
ATOM 702 N N . LYS A 1 96 ? 26.517 -7.922 -39.304 1.00 57.66 96 LYS A N 1
ATOM 703 C CA . LYS A 1 96 ? 26.089 -6.597 -39.793 1.00 57.66 96 LYS A CA 1
ATOM 704 C C . LYS A 1 96 ? 24.624 -6.349 -39.419 1.00 57.66 96 LYS A C 1
ATOM 706 O O . LYS A 1 96 ? 23.752 -6.300 -40.275 1.00 57.66 96 LYS A O 1
ATOM 711 N N . GLY A 1 97 ? 24.319 -6.282 -38.129 1.00 55.12 97 GLY A N 1
ATOM 712 C CA . GLY A 1 97 ? 22.937 -6.095 -37.695 1.00 55.12 97 GLY A CA 1
ATOM 713 C C . GLY A 1 97 ? 22.535 -4.620 -37.724 1.00 55.12 97 GLY A C 1
ATOM 714 O O . GLY A 1 97 ? 23.262 -3.773 -37.205 1.00 55.12 97 GLY A O 1
ATOM 715 N N . GLY A 1 98 ? 21.362 -4.340 -38.294 1.00 61.38 98 GLY A N 1
ATOM 716 C CA . GLY A 1 98 ? 20.730 -3.020 -38.324 1.00 61.38 98 GLY A CA 1
ATOM 717 C C . GLY A 1 98 ? 20.319 -2.488 -36.946 1.00 61.38 98 GLY A C 1
ATOM 718 O O . GLY A 1 98 ? 20.777 -2.975 -35.907 1.00 61.38 98 GLY A O 1
ATOM 719 N N . TYR A 1 99 ? 19.484 -1.450 -36.947 1.00 60.84 99 TYR A N 1
ATOM 720 C CA . TYR A 1 99 ? 18.801 -0.976 -35.743 1.00 60.84 99 TYR A CA 1
ATOM 721 C C . TYR A 1 99 ? 17.993 -2.117 -35.120 1.00 60.84 99 TYR A C 1
ATOM 723 O O . TYR A 1 99 ? 17.417 -2.915 -35.855 1.00 60.84 99 TYR A O 1
ATOM 731 N N . ASP A 1 100 ? 18.042 -2.240 -33.800 1.00 67.31 100 ASP A N 1
ATOM 732 C CA . ASP A 1 100 ? 17.295 -3.260 -33.072 1.00 67.31 100 ASP A CA 1
ATOM 733 C C . ASP A 1 100 ? 16.108 -2.583 -32.382 1.00 67.31 100 ASP A C 1
ATOM 735 O O . ASP A 1 100 ? 16.282 -1.927 -31.359 1.00 67.31 100 ASP A O 1
ATOM 739 N N . GLU A 1 101 ? 14.932 -2.673 -33.008 1.00 67.06 101 GLU A N 1
ATOM 740 C CA . GLU A 1 101 ? 13.708 -1.954 -32.610 1.00 67.06 101 GLU A CA 1
ATOM 741 C C . GLU A 1 101 ? 13.106 -2.463 -31.288 1.00 67.06 101 GLU A C 1
ATOM 743 O O . GLU A 1 101 ? 12.163 -1.870 -30.764 1.00 67.06 101 GLU A O 1
ATOM 748 N N . THR A 1 102 ? 13.608 -3.575 -30.736 1.00 78.06 102 THR A N 1
ATOM 749 C CA . THR A 1 102 ? 13.106 -4.112 -29.462 1.00 78.06 102 THR A CA 1
ATOM 750 C C . THR A 1 102 ? 13.748 -3.450 -28.247 1.00 78.06 102 THR A C 1
ATOM 752 O O . THR A 1 102 ? 13.203 -3.548 -27.142 1.00 78.06 102 THR A O 1
ATOM 755 N N . LEU A 1 103 ? 14.873 -2.747 -28.426 1.00 81.31 103 LEU A N 1
ATOM 756 C CA . LEU A 1 103 ? 15.684 -2.226 -27.326 1.00 81.31 103 LEU A CA 1
ATOM 757 C C . LEU A 1 103 ? 14.927 -1.228 -26.460 1.00 81.31 103 LEU A C 1
ATOM 759 O O . LEU A 1 103 ? 15.058 -1.243 -25.236 1.00 81.31 103 LEU A O 1
ATOM 763 N N . GLU A 1 104 ? 14.123 -0.373 -27.076 1.00 82.25 104 GLU A N 1
ATOM 764 C CA . GLU A 1 104 ? 13.342 0.631 -26.371 1.00 82.25 104 GLU A CA 1
ATOM 765 C C . GLU A 1 104 ? 12.200 0.008 -25.572 1.00 82.25 104 GLU A C 1
ATOM 767 O O . GLU A 1 104 ? 11.949 0.406 -24.434 1.00 82.25 104 GLU A O 1
ATOM 772 N N . GLY A 1 105 ? 11.534 -1.002 -26.141 1.00 83.75 105 GLY A N 1
ATOM 773 C CA . GLY A 1 105 ? 10.491 -1.754 -25.447 1.00 83.75 105 GLY A CA 1
ATOM 774 C C . GLY A 1 105 ? 11.046 -2.527 -24.251 1.00 83.75 105 GLY A C 1
ATOM 775 O O . GLY A 1 105 ? 10.428 -2.570 -23.185 1.00 83.75 105 GLY A O 1
ATOM 776 N N . GLU A 1 106 ? 12.241 -3.098 -24.395 1.00 85.75 106 GLU A N 1
ATOM 777 C CA . GLU A 1 106 ? 12.956 -3.757 -23.304 1.00 85.75 106 GLU A CA 1
ATOM 778 C C . GLU A 1 106 ? 13.391 -2.764 -22.223 1.00 85.75 106 GLU A C 1
ATOM 780 O O . GLU A 1 106 ? 13.201 -3.036 -21.036 1.00 85.75 106 GLU A O 1
ATOM 785 N N . ALA A 1 107 ? 13.905 -1.594 -22.611 1.00 87.31 107 ALA A N 1
ATOM 786 C CA . ALA A 1 107 ? 14.299 -0.548 -21.672 1.00 87.31 107 ALA A CA 1
ATOM 787 C C . ALA A 1 107 ? 13.086 0.002 -20.902 1.00 87.31 107 ALA A C 1
ATOM 789 O O . ALA A 1 107 ? 13.148 0.128 -19.681 1.00 87.31 107 ALA A O 1
ATOM 790 N N . LEU A 1 108 ? 11.951 0.245 -21.566 1.00 87.12 108 LEU A N 1
ATOM 791 C CA . LEU A 1 108 ? 10.712 0.653 -20.895 1.00 87.12 108 LEU A CA 1
ATOM 792 C C . LEU A 1 108 ? 10.229 -0.416 -19.906 1.00 87.12 108 LEU A C 1
ATOM 794 O O . LEU A 1 108 ? 9.895 -0.098 -18.765 1.00 87.12 108 LEU A O 1
ATOM 798 N N . ARG A 1 109 ? 10.230 -1.693 -20.309 1.00 87.69 109 ARG A N 1
ATOM 799 C CA . ARG A 1 109 ? 9.863 -2.795 -19.408 1.00 87.69 109 ARG A CA 1
ATOM 800 C C . ARG A 1 109 ? 10.787 -2.843 -18.190 1.00 87.69 109 ARG A C 1
ATOM 802 O O . ARG A 1 109 ? 10.295 -2.976 -17.073 1.00 87.69 109 ARG A O 1
ATOM 809 N N . ALA A 1 110 ? 12.096 -2.689 -18.385 1.00 87.88 110 ALA A N 1
ATOM 810 C CA . ALA A 1 110 ? 13.065 -2.651 -17.292 1.00 87.88 110 ALA A CA 1
ATOM 811 C C . ALA A 1 110 ? 12.816 -1.472 -16.332 1.00 87.88 110 ALA A C 1
ATOM 813 O O . ALA A 1 110 ? 12.907 -1.644 -15.117 1.00 87.88 110 ALA A O 1
ATOM 814 N N . ALA A 1 111 ? 12.452 -0.297 -16.858 1.00 87.62 111 ALA A N 1
ATOM 815 C CA . ALA A 1 111 ? 12.099 0.869 -16.051 1.00 87.62 111 ALA A CA 1
ATOM 816 C C . ALA A 1 111 ? 10.868 0.604 -15.166 1.00 87.62 111 ALA A C 1
ATOM 818 O O . ALA A 1 111 ? 10.894 0.903 -13.972 1.00 87.62 111 ALA A O 1
ATOM 819 N N . ILE A 1 112 ? 9.823 -0.011 -15.734 1.00 86.38 112 ILE A N 1
ATOM 820 C CA . ILE A 1 112 ? 8.591 -0.361 -15.012 1.00 86.38 112 ILE A CA 1
ATOM 821 C C . ILE A 1 112 ? 8.862 -1.414 -13.932 1.00 86.38 112 ILE A C 1
ATOM 823 O O . ILE A 1 112 ? 8.404 -1.249 -12.806 1.00 86.38 112 ILE A O 1
ATOM 827 N N . VAL A 1 113 ? 9.621 -2.472 -14.240 1.00 88.31 113 VAL A N 1
ATOM 828 C CA . VAL A 1 113 ? 9.968 -3.516 -13.255 1.00 88.31 113 VAL A CA 1
ATOM 829 C C . VAL A 1 113 ? 10.707 -2.910 -12.066 1.00 88.31 113 VAL A C 1
ATOM 831 O O . VAL A 1 113 ? 10.303 -3.113 -10.925 1.00 88.31 113 VAL A O 1
ATOM 834 N N . LYS A 1 114 ? 11.724 -2.079 -12.327 1.00 85.31 114 LYS A N 1
ATOM 835 C CA . LYS A 1 114 ? 12.481 -1.401 -11.269 1.00 85.31 114 LYS A CA 1
ATOM 836 C C . LYS A 1 114 ? 11.590 -0.528 -10.385 1.00 85.31 114 LYS A C 1
ATOM 838 O O . LYS A 1 114 ? 11.769 -0.479 -9.172 1.00 85.31 114 LYS A O 1
ATOM 843 N N . PHE A 1 115 ? 10.630 0.159 -10.991 1.00 82.69 115 PHE A N 1
ATOM 844 C CA . PHE A 1 115 ? 9.649 0.932 -10.248 1.00 82.69 115 PHE A CA 1
ATOM 845 C C . PHE A 1 115 ? 8.754 0.051 -9.361 1.00 82.69 115 PHE A C 1
ATOM 847 O O . PHE A 1 115 ? 8.554 0.381 -8.193 1.00 82.69 115 PHE A O 1
ATOM 854 N N . VAL A 1 116 ? 8.243 -1.070 -9.880 1.00 84.69 116 VAL A N 1
ATOM 855 C CA . VAL A 1 116 ? 7.425 -2.014 -9.098 1.00 84.69 116 VAL A CA 1
ATOM 856 C C . VAL A 1 116 ? 8.217 -2.551 -7.905 1.00 84.69 116 VAL A C 1
ATOM 858 O O . VAL A 1 116 ? 7.697 -2.560 -6.789 1.00 84.69 116 VAL A O 1
ATOM 861 N N . ASP A 1 117 ? 9.485 -2.910 -8.105 1.00 85.56 117 ASP A N 1
ATOM 862 C CA . ASP A 1 117 ? 10.371 -3.361 -7.028 1.00 85.56 117 ASP A CA 1
ATOM 863 C C . ASP A 1 117 ? 10.555 -2.275 -5.957 1.00 85.56 117 ASP A C 1
ATOM 865 O O . ASP A 1 117 ? 10.447 -2.535 -4.754 1.00 85.56 117 ASP A O 1
ATOM 869 N N . ASN A 1 118 ? 10.789 -1.029 -6.378 1.00 81.75 118 ASN A N 1
ATOM 870 C CA . ASN A 1 118 ? 10.941 0.090 -5.456 1.00 81.75 118 ASN A CA 1
ATOM 871 C C . ASN A 1 118 ? 9.653 0.377 -4.672 1.00 81.75 118 ASN A C 1
ATOM 873 O O . ASN A 1 118 ? 9.718 0.578 -3.456 1.00 81.75 118 ASN A O 1
ATOM 877 N N . ILE A 1 119 ? 8.489 0.355 -5.330 1.00 81.31 119 ILE A N 1
ATOM 878 C CA . ILE A 1 119 ? 7.191 0.472 -4.657 1.00 81.31 119 ILE A CA 1
ATOM 879 C C . ILE A 1 119 ? 7.013 -0.643 -3.650 1.00 81.31 119 ILE A C 1
ATOM 881 O O . ILE A 1 119 ? 6.663 -0.361 -2.508 1.00 81.31 119 ILE A O 1
ATOM 885 N N . SER A 1 120 ? 7.253 -1.892 -4.044 1.00 81.12 120 SER A N 1
ATOM 886 C CA . SER A 1 120 ? 7.065 -3.035 -3.156 1.00 81.12 120 SER A CA 1
ATOM 887 C C . SER A 1 120 ? 7.914 -2.875 -1.894 1.00 81.12 120 SER A C 1
ATOM 889 O O . SER A 1 120 ? 7.424 -3.068 -0.783 1.00 81.12 120 SER A O 1
ATOM 891 N N . ASN A 1 121 ? 9.163 -2.431 -2.044 1.00 79.75 121 ASN A N 1
ATOM 892 C CA . ASN A 1 121 ? 10.062 -2.161 -0.923 1.00 79.75 121 ASN A CA 1
ATOM 893 C C . ASN A 1 121 ? 9.594 -1.012 -0.016 1.00 79.75 121 ASN A C 1
ATOM 895 O O . ASN A 1 121 ? 9.894 -1.016 1.178 1.00 79.75 121 ASN A O 1
ATOM 899 N N . GLN A 1 122 ? 8.892 -0.015 -0.555 1.00 74.81 122 GLN A N 1
ATOM 900 C CA . GLN A 1 122 ? 8.350 1.098 0.225 1.00 74.81 122 GLN A CA 1
ATOM 901 C C . GLN A 1 122 ? 7.011 0.749 0.888 1.00 74.81 122 GLN A C 1
ATOM 903 O O . GLN A 1 122 ? 6.822 1.062 2.062 1.00 74.81 122 GLN A O 1
ATOM 908 N N . LEU A 1 123 ? 6.112 0.049 0.190 1.00 71.94 123 LEU A N 1
ATOM 909 C CA . LEU A 1 123 ? 4.838 -0.421 0.740 1.00 71.94 123 LEU A CA 1
ATOM 910 C C . LEU A 1 123 ? 5.048 -1.416 1.881 1.00 71.94 123 LEU A C 1
ATOM 912 O O . LEU A 1 123 ? 4.371 -1.307 2.897 1.00 71.94 123 LEU A O 1
ATOM 916 N N . ASN A 1 124 ? 6.054 -2.291 1.785 1.00 71.50 124 ASN A N 1
ATOM 917 C CA . ASN A 1 124 ? 6.433 -3.202 2.870 1.00 71.50 124 ASN A CA 1
ATOM 918 C C . ASN A 1 124 ? 6.873 -2.481 4.161 1.00 71.50 124 ASN A C 1
ATOM 920 O O . ASN A 1 124 ? 6.935 -3.104 5.218 1.00 71.50 124 ASN A O 1
ATOM 924 N N . LYS A 1 125 ? 7.185 -1.178 4.104 1.00 71.19 125 LYS A N 1
ATOM 925 C CA . LYS A 1 125 ? 7.498 -0.361 5.290 1.00 71.19 125 LYS A CA 1
ATOM 926 C C . LYS A 1 125 ? 6.260 0.292 5.905 1.00 71.19 125 LYS A C 1
ATOM 928 O O . LYS A 1 125 ? 6.346 0.777 7.033 1.00 71.19 125 LYS A O 1
ATOM 933 N N . LYS A 1 126 ? 5.133 0.357 5.185 1.00 71.00 126 LYS A N 1
ATOM 934 C CA . LYS A 1 126 ? 3.897 0.945 5.708 1.00 71.00 126 LYS A CA 1
ATOM 935 C C . LYS A 1 126 ? 3.261 -0.053 6.682 1.00 71.00 126 LYS A C 1
ATOM 937 O O . LYS A 1 126 ? 3.138 -1.230 6.345 1.00 71.00 126 LYS A O 1
ATOM 942 N N . PRO A 1 127 ? 2.864 0.380 7.890 1.00 74.44 127 PRO A N 1
ATOM 943 C CA . PRO A 1 127 ? 2.169 -0.504 8.811 1.00 74.44 127 PRO A CA 1
ATOM 944 C C . PRO A 1 127 ? 0.857 -0.970 8.181 1.00 74.44 127 PRO A C 1
ATOM 946 O O . PRO A 1 127 ? 0.096 -0.163 7.646 1.00 74.44 127 PRO A O 1
ATOM 949 N N . TRP A 1 128 ? 0.611 -2.273 8.257 1.00 83.62 128 TRP A N 1
ATOM 950 C CA . TRP A 1 128 ? -0.630 -2.879 7.796 1.00 83.62 128 TRP A CA 1
ATOM 951 C C . TRP A 1 128 ? -1.833 -2.326 8.582 1.00 83.62 128 TRP A C 1
ATOM 953 O O . TRP A 1 128 ? -1.748 -2.106 9.798 1.00 83.62 128 TRP A O 1
ATOM 963 N N . SER A 1 129 ? -2.953 -2.119 7.890 1.00 87.00 129 SER A N 1
ATOM 964 C CA . SER A 1 129 ? -4.228 -1.703 8.476 1.00 87.00 129 SER A CA 1
ATOM 965 C C . SER A 1 129 ? -5.410 -2.290 7.708 1.00 87.00 129 SER A C 1
ATOM 967 O O . SER A 1 129 ? -5.312 -2.473 6.499 1.00 87.00 129 SER A O 1
ATOM 969 N N . ALA A 1 130 ? -6.531 -2.491 8.394 1.00 90.00 130 ALA A N 1
ATOM 970 C CA . ALA A 1 130 ? -7.835 -2.798 7.810 1.00 90.00 130 ALA A CA 1
ATOM 971 C C . ALA A 1 130 ? -8.891 -1.810 8.310 1.00 90.00 130 ALA A C 1
ATOM 973 O O . ALA A 1 130 ? -8.729 -1.194 9.363 1.00 90.00 130 ALA A O 1
ATOM 974 N N . THR A 1 131 ? -9.984 -1.687 7.574 1.00 92.06 131 THR A N 1
ATOM 975 C CA . THR A 1 131 ? -11.152 -0.879 7.920 1.00 92.06 131 THR A CA 1
ATOM 976 C C . THR A 1 131 ? -12.281 -1.780 8.410 1.00 92.06 131 THR A C 1
ATOM 978 O O . THR A 1 131 ? -12.520 -2.864 7.876 1.00 92.06 131 THR A O 1
ATOM 981 N N . ILE A 1 132 ? -13.002 -1.318 9.428 1.00 94.19 132 ILE A N 1
ATOM 982 C CA . ILE A 1 132 ? -14.237 -1.936 9.899 1.00 94.19 132 ILE A CA 1
ATOM 983 C C . ILE A 1 132 ? -15.325 -1.656 8.857 1.00 94.19 132 ILE A C 1
ATOM 985 O O . ILE A 1 132 ? -15.725 -0.511 8.656 1.00 94.19 132 ILE A O 1
ATOM 989 N N . ALA A 1 133 ? -15.777 -2.701 8.171 1.00 93.12 133 ALA A N 1
ATOM 990 C CA . ALA A 1 133 ? -16.875 -2.658 7.213 1.00 93.12 133 ALA A CA 1
ATOM 991 C C . ALA A 1 133 ? -18.238 -2.609 7.919 1.00 93.12 133 ALA A C 1
ATOM 993 O O . ALA A 1 133 ? -19.128 -1.886 7.480 1.00 93.12 133 ALA A O 1
ATOM 994 N N . ASP A 1 134 ? -18.381 -3.346 9.021 1.00 94.81 134 ASP A N 1
ATOM 995 C CA . ASP A 1 134 ? -19.582 -3.352 9.857 1.00 94.81 134 ASP A CA 1
ATOM 996 C C . ASP A 1 134 ? -19.237 -3.728 11.307 1.00 94.81 134 ASP A C 1
ATOM 998 O O . ASP A 1 134 ? -18.196 -4.335 11.571 1.00 94.81 134 ASP A O 1
ATOM 1002 N N . ALA A 1 135 ? -20.099 -3.368 12.254 1.00 93.88 135 ALA A N 1
ATOM 1003 C CA . ALA A 1 135 ? -19.920 -3.657 13.671 1.00 93.88 135 ALA A CA 1
ATOM 1004 C C . ALA A 1 135 ? -21.251 -4.037 14.328 1.00 93.88 135 ALA A C 1
ATOM 1006 O O . ALA A 1 135 ? -22.241 -3.316 14.225 1.00 93.88 135 ALA A O 1
ATOM 1007 N N . SER A 1 136 ? -21.255 -5.151 15.061 1.00 91.19 136 SER A N 1
ATOM 1008 C CA . SER A 1 136 ? -22.430 -5.653 15.772 1.00 91.19 136 SER A CA 1
ATOM 1009 C C . SER A 1 136 ? -22.038 -6.164 17.155 1.00 91.19 136 SER A C 1
ATOM 1011 O O . SER A 1 136 ? -21.571 -7.292 17.310 1.00 91.19 136 SER A O 1
ATOM 1013 N N . GLY A 1 137 ? -22.283 -5.344 18.179 1.00 86.69 137 GLY A N 1
ATOM 1014 C CA . GLY A 1 137 ? -21.975 -5.693 19.565 1.00 86.69 137 GLY A CA 1
ATOM 1015 C C . GLY A 1 137 ? -20.468 -5.766 19.810 1.00 86.69 137 GLY A C 1
ATOM 1016 O O . GLY A 1 137 ? -19.781 -4.749 19.730 1.00 86.69 137 GLY A O 1
ATOM 1017 N N . ASP A 1 138 ? -19.977 -6.958 20.141 1.00 89.94 138 ASP A N 1
ATOM 1018 C CA . ASP A 1 138 ? -18.564 -7.266 20.378 1.00 89.94 138 ASP A CA 1
ATOM 1019 C C . ASP A 1 138 ? -17.843 -7.814 19.134 1.00 89.94 138 ASP A C 1
ATOM 1021 O O . ASP A 1 138 ? -16.629 -8.029 19.177 1.00 89.94 138 ASP A O 1
ATOM 1025 N N . GLU A 1 139 ? -18.561 -8.030 18.027 1.00 94.50 139 GLU A N 1
ATOM 1026 C CA . GLU A 1 139 ? -17.991 -8.456 16.749 1.00 94.50 139 GLU A CA 1
ATOM 1027 C C . GLU A 1 139 ? -17.852 -7.283 15.772 1.00 94.50 139 GLU A C 1
ATOM 1029 O O . GLU A 1 139 ? -18.739 -6.436 15.630 1.00 94.50 139 GLU A O 1
ATOM 1034 N N . ILE A 1 140 ? -16.732 -7.270 15.054 1.00 96.38 140 ILE A N 1
ATOM 1035 C CA . ILE A 1 140 ? -16.456 -6.356 13.948 1.00 96.38 140 ILE A CA 1
ATOM 1036 C C . ILE A 1 140 ? -16.150 -7.161 12.688 1.00 96.38 140 ILE A C 1
ATOM 1038 O O . ILE A 1 140 ? -15.525 -8.221 12.743 1.00 96.38 140 ILE A O 1
ATOM 1042 N N . TYR A 1 141 ? -16.575 -6.631 11.551 1.00 95.75 141 TYR A N 1
ATOM 1043 C CA . TYR A 1 141 ? -16.334 -7.183 10.227 1.00 95.75 141 TYR A CA 1
ATOM 1044 C C . TYR A 1 141 ? -15.290 -6.311 9.550 1.00 95.75 141 TYR A C 1
ATOM 1046 O O . TYR A 1 141 ? -15.478 -5.104 9.419 1.00 95.75 141 TYR A O 1
ATOM 1054 N N . LEU A 1 142 ? -14.174 -6.902 9.146 1.00 94.44 142 LEU A N 1
ATOM 1055 C CA . LEU A 1 142 ? -13.049 -6.208 8.534 1.00 94.44 142 LEU A CA 1
ATOM 1056 C C . LEU A 1 142 ? -13.080 -6.407 7.025 1.00 94.44 142 LEU A C 1
ATOM 1058 O O . LEU A 1 142 ? -13.308 -7.521 6.556 1.00 94.44 142 LEU A O 1
ATOM 1062 N N . ASN A 1 143 ? -12.738 -5.366 6.269 1.00 91.56 143 ASN A N 1
ATOM 1063 C CA . ASN A 1 143 ? -12.507 -5.439 4.820 1.00 91.56 143 ASN A CA 1
ATOM 1064 C C . ASN A 1 143 ? -11.176 -6.132 4.442 1.00 91.56 143 ASN A C 1
ATOM 1066 O O . ASN A 1 143 ? -10.546 -5.793 3.443 1.00 91.56 143 ASN A O 1
ATOM 1070 N N . ALA A 1 144 ? -10.709 -7.059 5.275 1.00 90.88 144 ALA A N 1
ATOM 1071 C CA . ALA A 1 144 ? -9.497 -7.822 5.047 1.00 90.88 144 ALA A CA 1
ATOM 1072 C C . ALA A 1 144 ? -9.698 -9.254 5.537 1.00 90.88 144 ALA A C 1
ATOM 1074 O O . ALA A 1 144 ? -10.095 -9.470 6.683 1.00 90.88 144 ALA A O 1
ATOM 1075 N N . GLY A 1 145 ? -9.392 -10.230 4.687 1.00 90.12 145 GLY A N 1
ATOM 1076 C CA . GLY A 1 145 ? -9.449 -11.656 5.006 1.00 90.12 145 GLY A CA 1
ATOM 1077 C C . GLY A 1 145 ? -8.156 -12.374 4.624 1.00 90.12 145 GLY A C 1
ATOM 1078 O O . GLY A 1 145 ? -7.073 -11.779 4.623 1.00 90.12 145 GLY A O 1
ATOM 1079 N N . SER A 1 146 ? -8.253 -13.664 4.302 1.00 90.06 146 SER A N 1
ATOM 1080 C CA . SER A 1 146 ? -7.101 -14.505 3.958 1.00 90.06 146 SER A CA 1
ATOM 1081 C C . SER A 1 146 ? -6.270 -13.959 2.790 1.00 90.06 146 SER A C 1
ATOM 1083 O O . SER A 1 146 ? -5.049 -14.109 2.801 1.00 90.06 146 SER A O 1
ATOM 1085 N N . ASN A 1 147 ? -6.895 -13.268 1.827 1.00 87.19 147 ASN A N 1
ATOM 1086 C CA . ASN A 1 147 ? -6.202 -12.650 0.687 1.00 87.19 147 ASN A CA 1
ATOM 1087 C C . ASN A 1 147 ? -5.253 -11.517 1.122 1.00 87.19 147 ASN A C 1
ATOM 1089 O O . ASN A 1 147 ? -4.261 -11.238 0.452 1.00 87.19 147 ASN A O 1
ATOM 1093 N N . SER A 1 148 ? -5.515 -10.917 2.285 1.00 84.25 148 SER A N 1
ATOM 1094 C CA . SER A 1 148 ? -4.718 -9.846 2.893 1.00 84.25 148 SER A CA 1
ATOM 1095 C C . SER A 1 148 ? -3.761 -10.361 3.975 1.00 84.25 148 SER A C 1
ATOM 1097 O O . SER A 1 148 ? -3.306 -9.582 4.813 1.00 84.25 148 SER A O 1
ATOM 1099 N N . ASN A 1 149 ? -3.458 -11.667 3.977 1.00 84.31 149 ASN A N 1
ATOM 1100 C CA . ASN A 1 149 ? -2.635 -12.357 4.979 1.00 84.31 149 ASN A CA 1
ATOM 1101 C C . ASN A 1 149 ? -3.163 -12.267 6.427 1.00 84.31 149 ASN A C 1
ATOM 1103 O O . ASN A 1 149 ? -2.400 -12.470 7.376 1.00 84.31 149 ASN A O 1
ATOM 1107 N N . ILE A 1 150 ? -4.463 -12.015 6.615 1.00 89.25 150 ILE A N 1
ATOM 1108 C CA . ILE A 1 150 ? -5.121 -12.180 7.917 1.00 89.25 150 ILE A CA 1
ATOM 1109 C C . ILE A 1 150 ? -5.212 -13.671 8.242 1.00 89.25 150 ILE A C 1
ATOM 1111 O O . ILE A 1 150 ? -5.527 -14.479 7.371 1.00 89.25 150 ILE A O 1
ATOM 1115 N N . LYS A 1 151 ? -4.974 -14.025 9.507 1.00 92.25 151 LYS A N 1
ATOM 1116 C CA . LYS A 1 151 ? -5.157 -15.379 10.039 1.00 92.25 151 LYS A CA 1
ATOM 1117 C C . LYS A 1 151 ? -6.036 -15.341 11.282 1.00 92.25 151 LYS A C 1
ATOM 1119 O O . LYS A 1 151 ? -6.032 -14.349 12.006 1.00 92.25 151 LYS A O 1
ATOM 1124 N N . GLU A 1 152 ? -6.745 -16.431 11.549 1.00 94.00 152 GLU A N 1
ATOM 1125 C CA . GLU A 1 152 ? -7.419 -16.633 12.835 1.00 94.00 152 GLU A CA 1
ATOM 1126 C C . GLU A 1 152 ? -6.406 -16.569 13.992 1.00 94.00 152 GLU A C 1
ATOM 1128 O O . GLU A 1 152 ? -5.254 -16.991 13.856 1.00 94.00 152 GLU A O 1
ATOM 1133 N N . GLY A 1 153 ? -6.818 -15.980 15.113 1.00 94.31 153 GLY A N 1
ATOM 1134 C CA . GLY A 1 153 ? -5.968 -15.676 16.266 1.00 94.31 153 GLY A CA 1
ATOM 1135 C C . GLY A 1 153 ? -5.140 -14.392 16.134 1.00 94.31 153 GLY A C 1
ATOM 1136 O O . GLY A 1 153 ? -4.426 -14.019 17.068 1.00 94.31 153 GLY A O 1
ATOM 1137 N N . LEU A 1 154 ? -5.202 -13.691 14.994 1.00 94.81 154 LEU A N 1
ATOM 1138 C CA . LEU A 1 154 ? -4.498 -12.421 14.821 1.00 94.81 154 LEU A CA 1
ATOM 1139 C C . LEU A 1 154 ? -5.109 -11.341 15.718 1.00 94.81 154 LEU A C 1
ATOM 1141 O O . LEU A 1 154 ? -6.312 -11.088 15.665 1.00 94.81 154 LEU A O 1
ATOM 1145 N N . LYS A 1 155 ? -4.261 -10.671 16.502 1.00 95.81 155 LYS A N 1
ATOM 1146 C CA . LYS A 1 155 ? -4.668 -9.587 17.400 1.00 95.81 155 LYS A CA 1
ATOM 1147 C C . LYS A 1 155 ? -4.505 -8.229 16.742 1.00 95.81 155 LYS A C 1
ATOM 1149 O O . LYS A 1 155 ? -3.461 -7.918 16.163 1.00 95.81 155 LYS A O 1
ATOM 1154 N N . LEU A 1 156 ? -5.539 -7.417 16.875 1.00 95.81 156 LEU A N 1
ATOM 1155 C CA . LEU A 1 156 ? -5.658 -6.116 16.249 1.00 95.81 156 LEU A CA 1
ATOM 1156 C C . LEU A 1 156 ? -5.999 -5.065 17.296 1.00 95.81 156 LEU A C 1
ATOM 1158 O O . LEU A 1 156 ? -6.873 -5.283 18.126 1.00 95.81 156 LEU A O 1
ATOM 1162 N N . SER A 1 157 ? -5.350 -3.911 17.217 1.00 96.00 157 SER A N 1
ATOM 1163 C CA . SER A 1 157 ? -5.743 -2.718 17.963 1.00 96.00 157 SER A CA 1
ATOM 1164 C C . SER A 1 157 ? -6.536 -1.806 17.036 1.00 96.00 157 SER A C 1
ATOM 1166 O O . SER A 1 157 ? -6.043 -1.419 15.969 1.00 96.00 157 SER A O 1
ATOM 1168 N N . CYS A 1 158 ? -7.764 -1.475 17.429 1.00 95.19 158 CYS A N 1
ATOM 1169 C CA . CYS A 1 158 ? -8.683 -0.684 16.618 1.00 95.19 158 CYS A CA 1
ATOM 1170 C C . CYS A 1 158 ? -8.853 0.738 17.162 1.00 95.19 158 CYS A C 1
ATOM 1172 O O . CYS A 1 158 ? -8.774 0.991 18.368 1.00 95.19 158 CYS A O 1
ATOM 1174 N N . TYR A 1 159 ? -9.082 1.675 16.249 1.00 94.44 159 TYR A N 1
ATOM 1175 C CA . TYR A 1 159 ? -9.132 3.107 16.495 1.00 94.44 159 TYR A CA 1
ATOM 1176 C C . TYR A 1 159 ? -10.288 3.735 15.727 1.00 94.44 159 TYR A C 1
ATOM 1178 O O . TYR A 1 159 ? -10.492 3.438 14.548 1.00 94.44 159 TYR A O 1
ATOM 1186 N N . SER A 1 160 ? -11.005 4.650 16.375 1.00 93.44 160 SER A N 1
ATOM 1187 C CA . SER A 1 160 ? -12.024 5.431 15.699 1.00 93.44 160 SER A CA 1
ATOM 1188 C C . SER A 1 160 ? -11.381 6.478 14.810 1.00 93.44 160 SER A C 1
ATOM 1190 O O . SER A 1 160 ? -10.503 7.222 15.254 1.00 93.44 160 SER A O 1
ATOM 1192 N N . GLN A 1 161 ? -11.844 6.547 13.565 1.00 87.88 161 GLN A N 1
ATOM 1193 C CA . GLN A 1 161 ? -11.477 7.604 12.629 1.00 87.88 161 GLN A CA 1
ATOM 1194 C C . GLN A 1 161 ? -12.335 8.842 12.910 1.00 87.88 161 GLN A C 1
ATOM 1196 O O . GLN A 1 161 ? -13.552 8.868 12.697 1.00 87.88 161 GLN A O 1
ATOM 1201 N N . GLY A 1 162 ? -11.689 9.865 13.465 1.00 85.56 162 GLY A N 1
ATOM 1202 C CA . GLY A 1 162 ? -12.275 11.156 13.792 1.00 85.56 162 GLY A CA 1
ATOM 1203 C C . GLY A 1 162 ? -12.076 12.198 12.689 1.00 85.56 162 GLY A C 1
ATOM 1204 O O . GLY A 1 162 ? -11.983 11.894 11.505 1.00 85.56 162 GLY A O 1
ATOM 1205 N N . LYS A 1 163 ? -12.024 13.476 13.082 1.00 86.75 163 LYS A N 1
ATOM 1206 C CA . LYS A 1 163 ? -11.863 14.589 12.133 1.00 86.75 163 LYS A CA 1
ATOM 1207 C C . LYS A 1 163 ? -10.512 14.532 11.418 1.00 86.75 163 LYS A C 1
ATOM 1209 O O . LYS A 1 163 ? -9.490 14.267 12.052 1.00 86.75 163 LYS A O 1
ATOM 1214 N N . GLU A 1 164 ? -10.525 14.888 10.137 1.00 86.06 164 GLU A N 1
ATOM 1215 C CA . GLU A 1 164 ? -9.325 15.177 9.353 1.00 86.06 164 GLU A CA 1
ATOM 1216 C C . GLU A 1 164 ? -8.451 16.219 10.057 1.00 86.06 164 GLU A C 1
ATOM 1218 O O . GLU A 1 164 ? -8.929 17.243 10.557 1.00 86.06 164 GLU A O 1
ATOM 1223 N N . ILE A 1 165 ? -7.151 15.966 10.067 1.00 85.19 165 ILE A N 1
ATOM 1224 C CA . ILE A 1 165 ? -6.125 16.897 10.508 1.00 85.19 165 ILE A CA 1
ATOM 1225 C C . ILE A 1 165 ? -5.533 17.503 9.248 1.00 85.19 165 ILE A C 1
ATOM 1227 O O . ILE A 1 165 ? -5.032 16.777 8.393 1.00 85.19 165 ILE A O 1
ATOM 1231 N N . ARG A 1 166 ? -5.588 18.830 9.126 1.00 84.62 166 ARG A N 1
ATOM 1232 C CA . ARG A 1 166 ? -5.069 19.544 7.959 1.00 84.62 166 ARG A CA 1
ATOM 1233 C C . ARG A 1 166 ? -3.836 20.356 8.318 1.00 84.62 166 ARG A C 1
ATOM 1235 O O . ARG A 1 166 ? -3.814 21.018 9.355 1.00 84.62 166 ARG A O 1
ATOM 1242 N N . ASP A 1 167 ? -2.824 20.314 7.459 1.00 82.19 167 ASP A N 1
ATOM 1243 C CA . ASP A 1 167 ? -1.675 21.208 7.565 1.00 82.19 167 ASP A CA 1
ATOM 1244 C C . ASP A 1 167 ? -2.132 22.654 7.288 1.00 82.19 167 ASP A C 1
ATOM 1246 O O . ASP A 1 167 ? -2.754 22.915 6.256 1.00 82.19 167 ASP A O 1
ATOM 1250 N N . PRO A 1 168 ? -1.839 23.619 8.176 1.00 83.25 168 PRO A N 1
ATOM 1251 C CA . PRO A 1 168 ? -2.375 24.974 8.069 1.00 83.25 168 PRO A CA 1
ATOM 1252 C C . PRO A 1 168 ? -1.808 25.779 6.892 1.00 83.25 168 PRO A C 1
ATOM 1254 O O . PRO A 1 168 ? -2.385 26.804 6.537 1.00 83.25 168 PRO A O 1
ATOM 1257 N N . LYS A 1 169 ? -0.682 25.363 6.295 1.00 80.62 169 LYS A N 1
ATOM 1258 C CA . LYS A 1 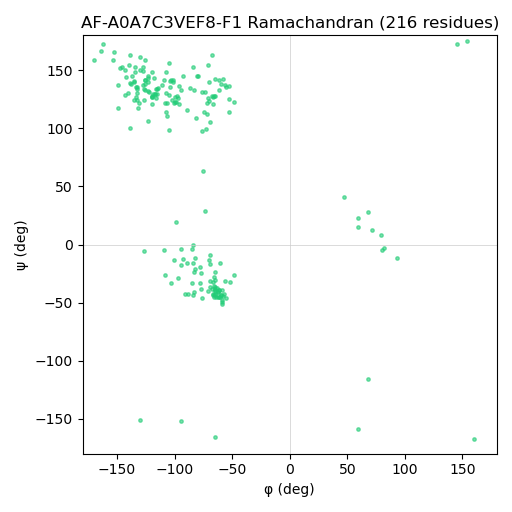169 ? -0.044 26.087 5.183 1.00 80.62 169 LYS A CA 1
ATOM 1259 C C . LYS A 1 169 ? -0.542 25.602 3.828 1.00 80.62 169 LYS A C 1
ATOM 1261 O O . LYS A 1 169 ? -0.782 26.403 2.934 1.00 80.62 169 LYS A O 1
ATOM 1266 N N . SER A 1 170 ? -0.664 24.290 3.681 1.00 76.44 170 SER A N 1
ATOM 1267 C CA . SER A 1 170 ? -1.014 23.622 2.427 1.00 76.44 170 SER A CA 1
ATOM 1268 C C . SER A 1 170 ? -2.487 23.212 2.346 1.00 76.44 170 SER A C 1
ATOM 1270 O O . SER A 1 170 ? -2.964 22.879 1.265 1.00 76.44 170 SER A O 1
ATOM 1272 N N . ASN A 1 171 ? -3.214 23.243 3.471 1.00 73.88 171 ASN A N 1
ATOM 1273 C CA . ASN A 1 171 ? -4.589 22.754 3.624 1.00 73.88 171 ASN A CA 1
ATOM 1274 C C . ASN A 1 171 ? -4.770 21.249 3.306 1.00 73.88 171 ASN A C 1
ATOM 1276 O O . ASN A 1 171 ? -5.894 20.767 3.129 1.00 73.88 171 ASN A O 1
ATOM 1280 N N . LEU A 1 172 ? -3.668 20.496 3.246 1.00 65.94 172 LEU A N 1
ATOM 1281 C CA . LEU A 1 172 ? -3.646 19.060 2.959 1.00 65.94 172 LEU A CA 1
ATOM 1282 C C . LEU A 1 172 ? -4.009 18.237 4.198 1.00 65.94 172 LEU A C 1
ATOM 1284 O O . LEU A 1 172 ? -3.638 18.611 5.306 1.00 65.94 172 LEU A O 1
ATOM 1288 N N . ILE A 1 173 ? -4.700 17.107 4.012 1.00 73.25 173 ILE A N 1
ATOM 1289 C CA . ILE A 1 173 ? -5.098 16.187 5.095 1.00 73.25 173 ILE A CA 1
ATOM 1290 C C . ILE A 1 173 ? -3.890 15.350 5.543 1.00 73.25 173 ILE A C 1
ATOM 1292 O O . ILE A 1 173 ? -3.570 14.333 4.949 1.00 73.25 173 ILE A O 1
ATOM 1296 N N . ILE A 1 174 ? -3.207 15.720 6.613 1.00 77.56 174 ILE A N 1
ATOM 1297 C CA . ILE A 1 174 ? -2.011 14.997 7.082 1.00 77.56 174 ILE A CA 1
ATOM 1298 C C . ILE A 1 174 ? -2.323 13.788 7.973 1.00 77.56 174 ILE A C 1
ATOM 1300 O O . ILE A 1 174 ? -1.418 13.099 8.437 1.00 77.56 174 ILE A O 1
ATOM 1304 N N . GLY A 1 175 ? -3.600 13.531 8.235 1.00 80.00 175 GLY A N 1
ATOM 1305 C CA . GLY A 1 175 ? -4.055 12.381 8.997 1.00 80.00 175 GLY A CA 1
ATOM 1306 C C . GLY A 1 175 ? -5.457 12.597 9.532 1.00 80.00 175 GLY A C 1
ATOM 1307 O O . GLY A 1 175 ? -6.145 13.547 9.163 1.00 80.00 175 GLY A O 1
ATOM 1308 N N . TYR A 1 176 ? -5.857 11.728 10.446 1.00 85.81 176 TYR A N 1
ATOM 1309 C CA . TYR A 1 176 ? -7.144 11.786 11.118 1.00 85.81 176 TYR A CA 1
ATOM 1310 C C . TYR A 1 176 ? -6.902 11.742 12.619 1.00 85.81 176 TYR A C 1
ATOM 1312 O O . TYR A 1 176 ? -5.914 11.178 13.091 1.00 85.81 176 TYR A O 1
ATOM 1320 N N . ARG A 1 177 ? -7.783 12.378 13.389 1.00 89.12 177 ARG A N 1
ATOM 1321 C CA . ARG A 1 177 ? -7.785 12.184 14.836 1.00 89.12 177 ARG A CA 1
ATOM 1322 C C . ARG A 1 177 ? -8.175 10.742 15.117 1.00 89.12 177 ARG A C 1
ATOM 1324 O O . ARG A 1 177 ? -9.211 10.299 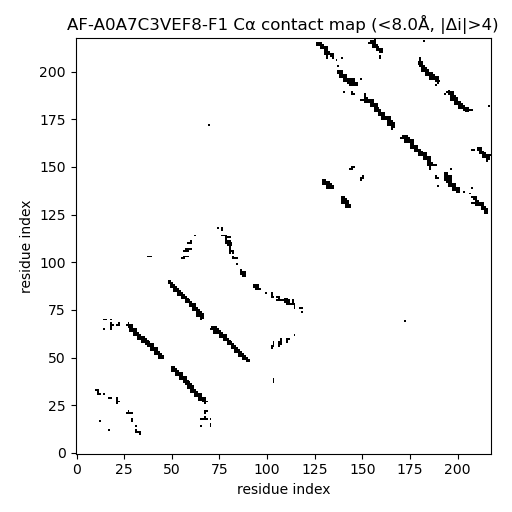14.638 1.00 89.12 177 ARG A O 1
ATOM 1331 N N . GLU A 1 178 ? -7.372 10.057 15.912 1.00 92.25 178 GLU A N 1
ATOM 1332 C CA . GLU A 1 178 ? -7.605 8.664 16.269 1.00 92.25 178 GLU A CA 1
ATOM 1333 C C . GLU A 1 178 ? -7.869 8.539 17.764 1.00 92.25 178 GLU A C 1
ATOM 1335 O O . GLU A 1 178 ? -7.147 9.109 18.585 1.00 92.25 178 GLU A O 1
ATOM 1340 N N . GLU A 1 179 ? -8.897 7.774 18.113 1.00 94.12 179 GLU A N 1
ATOM 1341 C CA . GLU A 1 179 ? -9.197 7.400 19.494 1.00 94.12 179 GLU A CA 1
ATOM 1342 C C . GLU A 1 179 ? -9.207 5.884 19.617 1.00 94.12 179 GLU A C 1
ATOM 1344 O O . GLU A 1 179 ? -9.818 5.195 18.809 1.00 94.12 179 GLU A O 1
ATOM 1349 N 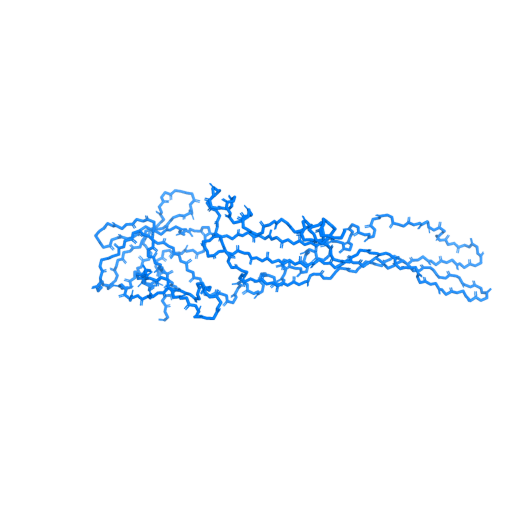N . TYR A 1 180 ? -8.511 5.345 20.612 1.00 94.56 180 TYR A N 1
ATOM 1350 C CA . TYR A 1 180 ? -8.405 3.900 20.782 1.00 94.56 180 TYR A CA 1
ATOM 1351 C C . TYR A 1 180 ? -9.742 3.287 21.225 1.00 94.56 180 TYR A C 1
ATOM 1353 O O . TYR A 1 180 ? -10.287 3.663 22.267 1.00 94.56 180 TYR A O 1
ATOM 1361 N N . LEU A 1 181 ? -10.233 2.320 20.447 1.00 95.12 181 LEU A N 1
ATOM 1362 C CA . LEU A 1 181 ? -11.499 1.622 20.680 1.00 95.12 181 LEU A CA 1
ATOM 1363 C C . LEU A 1 181 ? -11.317 0.407 21.586 1.00 95.12 181 LEU A C 1
ATOM 1365 O O . LEU A 1 181 ? -12.137 0.175 22.474 1.00 95.12 181 LEU A O 1
ATOM 1369 N N . GLY A 1 182 ? -10.255 -0.365 21.361 1.00 95.00 182 GLY A N 1
ATOM 1370 C CA . GLY A 1 182 ? -10.079 -1.670 21.982 1.00 95.00 182 GLY A CA 1
ATOM 1371 C C . GLY A 1 182 ? -9.204 -2.608 21.161 1.00 95.00 182 GLY A C 1
ATOM 1372 O O . GLY A 1 182 ? -8.801 -2.281 20.040 1.00 95.00 182 GLY A O 1
ATOM 1373 N N . ASP A 1 183 ? -8.939 -3.779 21.732 1.00 96.81 183 ASP A N 1
ATOM 1374 C CA . ASP A 1 183 ? -8.242 -4.867 21.051 1.00 96.81 183 ASP A CA 1
ATOM 1375 C C . ASP A 1 183 ? -9.237 -5.941 20.626 1.00 96.81 183 ASP A C 1
ATOM 1377 O O . ASP A 1 183 ? -10.159 -6.275 21.370 1.00 96.81 183 ASP A O 1
ATOM 1381 N N . PHE A 1 184 ? -9.017 -6.507 19.447 1.00 96.75 184 PHE A N 1
ATOM 1382 C CA . PHE A 1 184 ? -9.859 -7.515 18.820 1.00 96.75 184 PHE A CA 1
ATOM 1383 C C . PHE A 1 184 ? -9.008 -8.698 18.360 1.00 96.75 184 PHE A C 1
ATOM 1385 O O . PHE A 1 184 ? -7.839 -8.536 18.011 1.00 96.75 184 PHE A O 1
ATOM 1392 N N . GLU A 1 185 ? -9.594 -9.888 18.339 1.00 97.19 185 GLU A N 1
ATOM 1393 C CA . GLU A 1 185 ? -8.972 -11.102 17.818 1.00 97.19 185 GLU A CA 1
ATOM 1394 C C . GLU A 1 185 ? -9.763 -11.619 16.627 1.00 97.19 185 GLU A C 1
ATOM 1396 O O . GLU A 1 185 ? -10.982 -11.763 16.714 1.00 97.19 185 GLU A O 1
ATOM 1401 N N . VAL A 1 186 ? -9.085 -11.904 15.517 1.00 96.69 186 VAL A N 1
ATOM 1402 C CA . VAL A 1 186 ? -9.718 -12.511 14.344 1.00 96.69 186 VAL A CA 1
ATOM 1403 C C . VAL A 1 186 ? -10.156 -13.930 14.690 1.00 96.69 186 VAL A C 1
ATOM 1405 O O . VAL A 1 186 ? -9.329 -14.767 15.038 1.00 96.69 186 VAL A O 1
ATOM 1408 N N . VAL A 1 187 ? -11.451 -14.209 14.564 1.00 96.75 187 VAL A N 1
ATOM 1409 C CA . VAL A 1 187 ? -12.048 -15.498 14.949 1.00 96.75 187 VAL A CA 1
ATOM 1410 C C . VAL A 1 187 ? -12.463 -16.357 13.760 1.00 96.75 187 VAL A C 1
ATOM 1412 O O . VAL A 1 187 ? -12.552 -17.569 13.909 1.00 96.75 187 VAL A O 1
ATOM 1415 N N . ARG A 1 188 ? -12.763 -15.750 12.605 1.00 94.88 188 ARG A N 1
ATOM 1416 C CA . ARG A 1 188 ? -13.158 -16.456 11.373 1.00 94.88 188 ARG A CA 1
ATOM 1417 C C . ARG A 1 188 ? -13.054 -15.543 10.154 1.00 94.88 188 ARG A C 1
ATOM 1419 O O . ARG A 1 188 ? -13.006 -14.321 10.300 1.00 94.88 188 ARG A O 1
ATOM 1426 N N . TYR A 1 189 ? -13.110 -16.114 8.955 1.00 94.44 189 TYR A N 1
ATOM 1427 C CA . TYR A 1 189 ? -13.344 -15.357 7.720 1.00 94.44 189 TYR A CA 1
ATOM 1428 C C . TYR A 1 189 ? -14.841 -15.122 7.483 1.00 94.44 189 TYR A C 1
ATOM 1430 O O . TYR A 1 189 ? -15.682 -15.896 7.949 1.00 94.44 189 TYR A O 1
ATOM 1438 N N . CYS A 1 190 ? -15.189 -14.045 6.777 1.00 87.62 190 CYS A N 1
ATOM 1439 C CA . CYS A 1 190 ? -16.563 -13.840 6.322 1.00 87.62 190 CYS A CA 1
ATOM 1440 C C . CYS A 1 190 ? -16.727 -14.489 4.948 1.00 87.62 190 CYS A C 1
ATOM 1442 O O . CYS A 1 190 ? -16.124 -14.038 3.973 1.00 87.62 190 CYS A O 1
ATOM 1444 N N . GLY A 1 191 ? -17.572 -15.516 4.870 1.00 81.56 191 GLY A N 1
ATOM 1445 C CA . GLY A 1 191 ? -17.788 -16.258 3.629 1.00 81.56 191 GLY A CA 1
ATOM 1446 C C . GLY A 1 191 ? -16.506 -16.901 3.089 1.00 81.56 191 GLY A C 1
ATOM 1447 O O . GLY A 1 191 ? -15.537 -17.097 3.822 1.00 81.56 191 GLY A O 1
ATOM 1448 N N . ASP A 1 192 ? -16.514 -17.201 1.789 1.00 82.88 192 ASP A N 1
ATOM 1449 C CA . ASP A 1 192 ? -15.486 -18.037 1.153 1.00 82.88 192 ASP A CA 1
ATOM 1450 C C . ASP A 1 192 ? -14.532 -17.260 0.225 1.00 82.88 192 ASP A C 1
ATOM 1452 O O . ASP A 1 192 ? -13.590 -17.842 -0.308 1.00 82.88 192 ASP A O 1
ATOM 1456 N N . SER A 1 193 ? -14.752 -15.955 -0.001 1.00 84.00 193 SER A N 1
ATOM 1457 C CA . SER A 1 193 ? -13.957 -15.179 -0.974 1.00 84.00 193 SER A CA 1
ATOM 1458 C C . SER A 1 193 ? -12.570 -14.779 -0.461 1.00 84.00 193 SER A C 1
ATOM 1460 O O . SER A 1 193 ? -11.681 -14.475 -1.253 1.00 84.00 193 SER A O 1
ATOM 1462 N N . GLY A 1 194 ? -12.370 -14.796 0.860 1.00 82.00 194 GLY A N 1
ATOM 1463 C CA . GLY A 1 194 ? -11.108 -14.408 1.489 1.00 82.00 194 GLY A CA 1
ATOM 1464 C C . GLY A 1 194 ? -10.897 -12.897 1.621 1.00 82.00 194 GLY A C 1
ATOM 1465 O O . GLY A 1 194 ? -9.815 -12.476 2.029 1.00 82.00 194 GLY A O 1
ATOM 1466 N N . ASP A 1 195 ? -11.914 -12.084 1.325 1.00 87.75 195 ASP A N 1
ATOM 1467 C CA . ASP A 1 195 ? -11.816 -10.615 1.354 1.00 87.75 195 ASP A CA 1
ATOM 1468 C C . ASP A 1 195 ? -12.238 -10.007 2.698 1.00 87.75 195 ASP A C 1
ATOM 1470 O O . ASP A 1 195 ? -11.981 -8.836 2.961 1.00 87.75 195 ASP A O 1
ATOM 1474 N N . CYS A 1 196 ? -12.867 -10.797 3.570 1.00 92.25 196 CYS A N 1
ATOM 1475 C CA . CYS A 1 196 ? -13.406 -10.328 4.842 1.00 92.25 196 CYS A CA 1
ATOM 1476 C C . CYS A 1 196 ? -13.041 -11.267 5.991 1.00 92.25 196 CYS A C 1
ATOM 1478 O O . CYS A 1 196 ? -12.932 -12.486 5.823 1.00 92.25 196 CYS A O 1
ATOM 1480 N N . SER A 1 197 ? -12.882 -10.692 7.180 1.00 95.38 197 SER A N 1
ATOM 1481 C CA . SE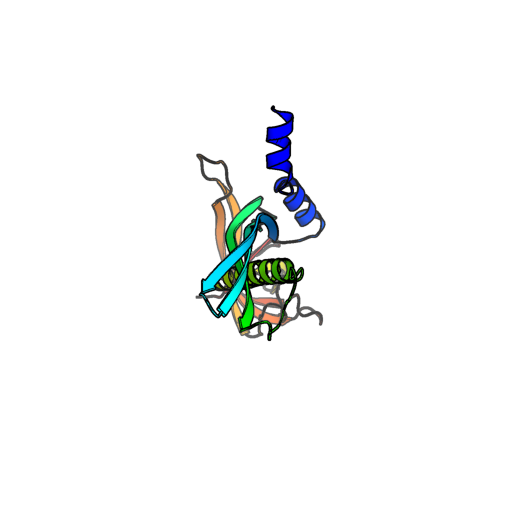R A 1 197 ? -12.735 -11.436 8.430 1.00 95.38 197 SER A CA 1
ATOM 1482 C C . SER A 1 197 ? -13.606 -10.855 9.534 1.00 95.38 197 SER A C 1
ATOM 1484 O O . SER A 1 197 ? -13.946 -9.674 9.524 1.00 95.38 197 SER A O 1
ATOM 1486 N N . VAL A 1 198 ? -13.988 -11.707 10.479 1.00 96.31 198 VAL A N 1
ATOM 1487 C CA . VAL A 1 198 ? -14.705 -11.309 11.686 1.00 96.31 198 VAL A CA 1
ATOM 1488 C C . VAL A 1 198 ? -13.728 -11.352 12.842 1.00 96.31 198 VAL A C 1
ATOM 1490 O O . VAL A 1 198 ? -13.063 -12.369 13.064 1.00 96.31 198 VAL A O 1
ATOM 1493 N N . ALA A 1 199 ? -13.666 -10.261 13.594 1.00 96.81 199 ALA A N 1
ATOM 1494 C CA . ALA A 1 199 ? -12.893 -10.178 14.817 1.00 96.81 199 ALA A CA 1
ATOM 1495 C C . ALA A 1 199 ? -13.807 -9.908 16.015 1.00 96.81 199 ALA A C 1
ATOM 1497 O O . ALA A 1 199 ? -14.790 -9.179 15.904 1.00 96.81 199 ALA A O 1
ATOM 1498 N N . ARG A 1 200 ? -13.486 -10.504 17.164 1.00 97.00 200 ARG A N 1
ATOM 1499 C CA . ARG A 1 200 ? -14.225 -10.332 18.420 1.00 97.00 200 ARG A CA 1
ATOM 1500 C C . ARG A 1 200 ? -13.403 -9.520 19.411 1.00 97.00 200 ARG A C 1
ATOM 1502 O O . ARG A 1 200 ? -12.188 -9.694 19.483 1.00 97.00 200 ARG A O 1
ATOM 1509 N N . SER A 1 201 ? -14.046 -8.643 20.175 1.00 95.81 201 SER A N 1
ATOM 1510 C CA . SER A 1 201 ? -13.353 -7.797 21.146 1.00 95.81 201 SER A CA 1
ATOM 1511 C C . SER A 1 201 ? -12.722 -8.630 22.265 1.00 95.81 201 SER A C 1
ATOM 1513 O O . SER A 1 201 ? -13.405 -9.405 22.932 1.00 95.81 201 SER A O 1
ATOM 1515 N N . ILE A 1 202 ? -11.432 -8.416 22.507 1.00 95.44 202 ILE A N 1
ATOM 1516 C CA . ILE A 1 202 ? -10.716 -8.826 23.721 1.00 95.44 202 ILE A CA 1
ATOM 1517 C C . ILE A 1 202 ? -10.925 -7.764 24.807 1.00 95.44 202 ILE A C 1
ATOM 1519 O O . ILE A 1 202 ? -11.154 -8.080 25.973 1.00 95.44 202 ILE A O 1
ATOM 1523 N N . SER A 1 203 ? -10.831 -6.490 24.419 1.00 93.31 203 SER A N 1
ATOM 1524 C CA . SER A 1 203 ? -11.096 -5.346 25.283 1.00 93.31 203 SER A CA 1
ATOM 1525 C C . SER A 1 203 ? -11.873 -4.295 24.504 1.00 93.31 203 SER A C 1
ATOM 1527 O O . SER A 1 203 ? -11.582 -4.048 23.337 1.00 93.31 203 SER A O 1
ATOM 1529 N N . LEU A 1 204 ? -12.866 -3.679 25.142 1.00 92.56 204 LEU A N 1
ATOM 1530 C CA . LEU A 1 204 ? -13.716 -2.679 24.508 1.00 92.56 204 LEU A CA 1
ATOM 1531 C C . LEU A 1 204 ? -13.832 -1.456 25.413 1.00 92.56 204 LEU A C 1
ATOM 1533 O O . LEU A 1 204 ? -14.320 -1.551 26.538 1.00 92.56 204 LEU A O 1
ATOM 1537 N N . LYS A 1 205 ? -13.362 -0.306 24.929 1.00 92.19 205 LYS A N 1
ATOM 1538 C CA . LYS A 1 205 ? -13.486 0.991 25.610 1.00 92.19 205 LYS A CA 1
ATOM 1539 C C . LYS A 1 205 ? -14.570 1.863 24.994 1.00 92.19 205 LYS A C 1
ATOM 1541 O O . LYS A 1 205 ? -15.199 2.637 25.709 1.00 92.19 205 LYS A O 1
ATOM 1546 N N . GLN A 1 206 ? -14.764 1.755 23.684 1.00 89.88 206 GLN A N 1
ATOM 1547 C CA . GLN A 1 206 ? -15.758 2.510 22.929 1.00 89.88 206 GLN A CA 1
ATOM 1548 C C . GLN A 1 206 ? -16.412 1.609 21.878 1.00 89.88 206 GLN A C 1
ATOM 1550 O O . GLN A 1 206 ? -15.809 0.632 21.437 1.00 89.88 206 GLN A O 1
ATOM 1555 N N . THR A 1 207 ? -17.638 1.939 21.474 1.00 91.94 207 THR A N 1
ATOM 1556 C CA . THR A 1 207 ? -18.372 1.182 20.455 1.00 91.94 207 THR A CA 1
ATOM 1557 C C . THR A 1 207 ? -17.770 1.419 19.063 1.00 91.94 207 THR A C 1
ATOM 1559 O O . THR A 1 207 ? -17.735 2.573 18.629 1.00 91.94 207 THR A O 1
ATOM 1562 N N . PRO A 1 208 ? -17.319 0.368 18.354 1.00 94.06 208 PRO A N 1
ATOM 1563 C CA . PRO A 1 208 ? -16.818 0.479 16.990 1.00 94.06 208 PRO A CA 1
ATOM 1564 C C . PRO A 1 208 ? -17.953 0.767 16.008 1.00 94.06 208 PRO A C 1
ATOM 1566 O O . PRO A 1 208 ? -19.109 0.403 16.235 1.00 94.06 208 PRO A O 1
ATOM 1569 N N . ARG A 1 209 ? -17.609 1.391 14.886 1.00 93.69 209 ARG A N 1
ATOM 1570 C CA . ARG A 1 209 ? -18.525 1.673 13.778 1.00 93.69 209 ARG A CA 1
ATOM 1571 C C . ARG A 1 209 ? -17.851 1.433 12.433 1.00 93.69 209 ARG A C 1
ATOM 1573 O O . ARG A 1 209 ? -16.625 1.405 12.327 1.00 93.69 209 ARG A O 1
ATOM 1580 N N . ALA A 1 210 ? -18.666 1.319 11.389 1.00 92.56 210 ALA A N 1
ATOM 1581 C CA . ALA A 1 210 ? -18.167 1.275 10.022 1.00 92.56 210 ALA A CA 1
ATOM 1582 C C . ALA A 1 210 ? -17.288 2.505 9.715 1.00 92.56 210 ALA A C 1
ATOM 1584 O O . ALA A 1 210 ? -17.639 3.637 10.062 1.00 92.56 210 ALA A O 1
ATOM 1585 N N . GLY A 1 211 ? -16.145 2.272 9.071 1.00 88.06 211 GLY A N 1
ATOM 1586 C CA . GLY A 1 211 ? -15.144 3.290 8.735 1.00 88.06 211 GLY A CA 1
ATOM 1587 C C . GLY A 1 211 ? -14.025 3.471 9.768 1.00 88.06 211 GLY A C 1
ATOM 1588 O O . GLY A 1 211 ? -13.021 4.110 9.456 1.00 88.06 211 GLY A O 1
ATOM 1589 N N . ASP A 1 212 ? -14.146 2.894 10.965 1.00 92.50 212 ASP A N 1
ATOM 1590 C CA . ASP A 1 212 ? -13.035 2.831 11.918 1.00 92.50 212 ASP A CA 1
ATOM 1591 C C . ASP A 1 212 ? -11.916 1.911 11.394 1.00 92.50 212 ASP A C 1
ATOM 1593 O O . ASP A 1 212 ? -12.122 1.113 10.478 1.00 92.50 212 ASP A O 1
ATOM 1597 N N . ILE A 1 213 ? -10.712 2.013 11.957 1.00 92.69 213 ILE A N 1
ATOM 1598 C CA . ILE A 1 213 ? -9.531 1.294 11.456 1.00 92.69 213 ILE A CA 1
ATOM 1599 C C . ILE A 1 213 ? -8.938 0.360 12.504 1.00 92.69 213 ILE A C 1
ATOM 1601 O O . ILE A 1 213 ? -8.931 0.658 13.693 1.00 92.69 213 ILE A O 1
ATOM 1605 N N . CYS A 1 214 ? -8.354 -0.740 12.057 1.00 93.69 214 CYS A N 1
ATOM 1606 C CA . CYS A 1 214 ? -7.656 -1.717 12.876 1.00 93.69 214 CYS A CA 1
ATOM 1607 C C . CYS A 1 214 ? -6.241 -1.929 12.344 1.00 93.69 214 CYS A C 1
ATOM 1609 O O . CYS A 1 214 ? -6.011 -1.944 11.136 1.00 93.69 214 CYS A O 1
ATOM 1611 N N . ARG A 1 215 ? -5.273 -2.083 13.246 1.00 92.75 215 ARG A N 1
ATOM 1612 C CA . ARG A 1 215 ? -3.861 -2.336 12.925 1.00 92.75 215 ARG A CA 1
ATOM 1613 C C . ARG A 1 215 ? -3.356 -3.517 13.730 1.00 92.75 215 ARG A C 1
ATOM 1615 O O . ARG A 1 215 ? -3.951 -3.856 14.748 1.00 92.75 215 ARG A O 1
ATOM 1622 N N . LEU A 1 216 ? -2.244 -4.108 13.300 1.00 91.06 216 LEU A N 1
ATOM 1623 C CA . LEU A 1 216 ? -1.567 -5.141 14.085 1.00 91.06 216 LEU A CA 1
ATOM 1624 C C . LEU A 1 216 ? -1.298 -4.618 15.501 1.00 91.06 216 LEU A C 1
ATOM 1626 O O . LEU A 1 216 ? -0.709 -3.543 15.659 1.00 91.06 216 LEU A O 1
ATOM 1630 N N . ALA A 1 217 ? -1.763 -5.363 16.506 1.00 84.88 217 ALA A N 1
ATOM 1631 C CA . ALA A 1 217 ? -1.457 -5.053 17.895 1.00 84.88 217 ALA A CA 1
ATOM 1632 C C . ALA A 1 217 ? 0.069 -5.095 18.093 1.00 84.88 217 ALA A C 1
ATOM 1634 O O . ALA A 1 217 ? 0.748 -5.957 17.528 1.00 84.88 217 ALA A O 1
ATOM 1635 N N . LYS A 1 218 ? 0.602 -4.126 18.843 1.00 69.81 218 LYS A N 1
ATOM 1636 C CA . LYS A 1 218 ? 2.027 -4.079 19.200 1.00 69.81 218 LYS A CA 1
ATOM 1637 C C . LYS A 1 218 ? 2.344 -4.992 20.373 1.00 69.81 218 LYS A C 1
ATOM 1639 O O . LYS A 1 218 ? 1.476 -5.118 21.263 1.00 69.81 218 LYS A O 1
#